Protein AF-F9U8R4-F1 (afdb_monomer_lite)

Foldseek 3Di:
DDDDDAAQCFDADPVRHGPGHGADPVNNVVVVVVVLVVCVVPDVVCVLVDDDDPPDDVQQDPSCLPAADQEDDDDDDPQDFQQVSCVSCVHDPDRPDCLAFDDDPNPRGDGNDDPRRGCRVSVVSSNVSRHDDPDPGHDDDDPVCPQKDKAFALVVQWDFDPDADVPRGTDHDPVSVVVVVCLVVVQDDDLGIDMDGQLQQKWKKWKKFAFFFWPPDDLQDADEPVRVVVRVVPTDGDPPGHGHFNDKDDPPDDADLQAQWDWDAHPNRIITTGTDTDPVPIDIDTGRSPDVVGPVVCCVPPPCVPRVSMYIHPVRIDMDGDDDCCVRNPDPDPDDPPVVVVVVVVVVVVVVVVVVVVVVD

Secondary structure (DSSP, 8-state):
------SSSPEEPTTS-EEE----HHHHHHHHHHHHHHHHHH-TTTGGG---STT--TTTS-S-TT--BS-----PPTT---HHHHHHTT-TTT---TTTEEEETTEEEEE-PPPTT--HHHHHHHHHHTB--SSSSSSSPPGGGTTEEEEE--TT--EEEEEEETTEEEE--HHHHHHHHHHHHH----SSEEEEEGGGGEEEEEEEE-B-BBTT--TTSPPPHHHHHHHHHHSPB-TTSPB-EEEEE-TTPPPBGGGTBEEEEETTEEEEEEEPB-SSS-EEEEEETT-TTHHHHHIIIIITTT-TT-EE-GGG-EEEE---HHHHHPPPPPPPPHHHHHHHHHHHHHHHHHHHHHHH-

Structure (mmCIF, N/CA/C/O backbone):
data_AF-F9U8R4-F1
#
_entry.id   AF-F9U8R4-F1
#
loop_
_atom_site.group_PDB
_atom_site.id
_atom_site.type_symbol
_atom_site.label_atom_id
_atom_site.label_alt_id
_atom_site.label_comp_id
_atom_site.label_asym_id
_atom_site.label_entity_id
_atom_site.label_seq_id
_atom_site.pdbx_PDB_ins_code
_atom_site.Cartn_x
_atom_site.Cartn_y
_atom_site.Cartn_z
_atom_site.occupancy
_atom_site.B_iso_or_equiv
_atom_site.auth_seq_id
_atom_site.auth_comp_id
_atom_site.auth_asym_id
_atom_site.auth_atom_id
_atom_site.pdbx_PDB_model_num
ATOM 1 N N . MET A 1 1 ? 20.996 7.890 -45.157 1.00 30.73 1 MET A N 1
ATOM 2 C CA . MET A 1 1 ? 20.799 7.651 -43.711 1.00 30.73 1 MET A CA 1
ATOM 3 C C . MET A 1 1 ? 22.060 8.101 -42.987 1.00 30.73 1 MET A C 1
ATOM 5 O O . MET A 1 1 ? 23.098 7.480 -43.182 1.00 30.73 1 MET A O 1
ATOM 9 N N . ARG A 1 2 ? 22.023 9.220 -42.254 1.00 33.59 2 ARG A N 1
ATOM 10 C CA . ARG A 1 2 ? 23.134 9.614 -41.372 1.00 33.59 2 ARG A CA 1
ATOM 11 C C . ARG A 1 2 ? 22.944 8.872 -40.047 1.00 33.59 2 ARG A C 1
ATOM 13 O O . ARG A 1 2 ? 21.863 8.936 -39.475 1.00 33.59 2 ARG A O 1
ATOM 20 N N . CYS A 1 3 ? 23.946 8.108 -39.622 1.00 39.28 3 CYS A N 1
ATOM 21 C CA . CYS A 1 3 ? 23.911 7.353 -38.370 1.00 39.28 3 CYS A CA 1
ATOM 22 C C . CYS A 1 3 ? 24.460 8.246 -37.248 1.00 39.28 3 CYS A C 1
ATOM 24 O O . CYS A 1 3 ? 25.520 8.845 -37.430 1.00 39.28 3 CYS A O 1
ATOM 26 N N . ILE A 1 4 ? 23.742 8.364 -36.130 1.00 53.09 4 ILE A N 1
ATOM 27 C CA . ILE A 1 4 ? 24.155 9.177 -34.979 1.00 53.09 4 ILE A CA 1
ATOM 28 C C . ILE A 1 4 ? 24.622 8.245 -33.872 1.00 53.09 4 ILE A C 1
ATOM 30 O O . ILE A 1 4 ? 23.918 7.317 -33.477 1.00 53.09 4 ILE A O 1
ATOM 34 N N . HIS A 1 5 ? 25.828 8.504 -33.381 1.00 56.72 5 HIS A N 1
ATOM 35 C CA . HIS A 1 5 ? 26.452 7.721 -32.332 1.00 56.72 5 HIS A CA 1
ATOM 36 C C . HIS A 1 5 ? 26.148 8.325 -30.958 1.00 56.72 5 HIS A C 1
ATOM 38 O O . HIS A 1 5 ? 26.710 9.352 -30.593 1.00 56.72 5 HIS A O 1
ATOM 44 N N . LEU A 1 6 ? 25.245 7.691 -30.207 1.00 64.56 6 LEU A N 1
ATOM 45 C CA . LEU A 1 6 ? 24.790 8.156 -28.885 1.00 64.56 6 LEU A CA 1
ATOM 46 C C . LEU A 1 6 ? 25.545 7.505 -27.715 1.00 64.56 6 LEU A C 1
ATOM 48 O O . LEU A 1 6 ? 25.134 7.625 -26.564 1.00 64.56 6 LEU A O 1
ATOM 52 N N . SER A 1 7 ? 26.623 6.768 -27.991 1.00 61.75 7 SER A N 1
ATOM 53 C CA . SER A 1 7 ? 27.397 6.100 -26.944 1.00 61.75 7 SER A CA 1
ATOM 54 C C . SER A 1 7 ? 28.513 7.001 -26.404 1.00 61.75 7 SER A C 1
ATOM 56 O O . SER A 1 7 ? 29.095 7.787 -27.156 1.00 61.75 7 SER A O 1
ATOM 58 N N . PRO A 1 8 ? 28.884 6.855 -25.118 1.00 57.16 8 PRO A N 1
ATOM 59 C CA . PRO A 1 8 ? 29.959 7.627 -24.495 1.00 57.16 8 PRO A CA 1
ATOM 60 C C . PRO A 1 8 ? 31.360 7.285 -25.016 1.00 57.16 8 PRO A C 1
ATOM 62 O O . PRO A 1 8 ? 32.335 7.925 -24.628 1.00 57.16 8 PRO A O 1
ATOM 65 N N . LYS A 1 9 ? 31.493 6.281 -25.889 1.00 69.19 9 LYS A N 1
ATOM 66 C CA . LYS A 1 9 ? 32.776 5.833 -26.445 1.00 69.19 9 LYS A CA 1
ATOM 67 C C . LYS A 1 9 ? 32.885 6.213 -27.910 1.00 69.19 9 LYS A C 1
ATOM 69 O O . LYS A 1 9 ? 31.920 5.983 -28.612 1.00 69.19 9 LYS A O 1
ATOM 74 N N . PRO A 1 10 ? 34.018 6.710 -28.413 1.00 79.88 10 PRO A N 1
ATOM 75 C CA . PRO A 1 10 ? 34.140 7.024 -29.830 1.00 79.88 10 PRO A CA 1
ATOM 76 C C . PRO A 1 10 ? 34.012 5.771 -30.710 1.00 79.88 10 PRO A C 1
ATOM 78 O O . PRO A 1 10 ? 34.528 4.707 -30.367 1.00 79.88 10 PRO A O 1
ATOM 81 N N . VAL A 1 11 ? 33.366 5.905 -31.868 1.00 76.62 11 VAL A N 1
ATOM 82 C CA . VAL A 1 11 ? 33.468 4.921 -32.956 1.00 76.62 11 VAL A CA 1
ATOM 83 C C . VAL A 1 11 ? 34.777 5.180 -33.673 1.00 76.62 11 VAL A C 1
ATOM 85 O O . VAL A 1 11 ? 35.048 6.322 -34.039 1.00 76.62 11 VAL A O 1
ATOM 88 N N . LEU A 1 12 ? 35.573 4.140 -33.895 1.00 80.94 12 LEU A N 1
ATOM 89 C CA . LEU A 1 12 ? 36.840 4.238 -34.613 1.00 80.94 12 LEU A CA 1
ATOM 90 C C . LEU A 1 12 ? 36.693 3.695 -36.042 1.00 80.94 12 LEU A C 1
ATOM 92 O O . LEU A 1 12 ? 35.877 2.812 -36.308 1.00 80.94 12 LEU A O 1
ATOM 96 N N . ASN A 1 13 ? 37.476 4.237 -36.967 1.00 77.56 13 ASN A N 1
ATOM 97 C CA . ASN A 1 13 ? 37.709 3.660 -38.284 1.00 77.56 13 ASN A CA 1
ATOM 98 C C . ASN A 1 13 ? 38.647 2.444 -38.167 1.00 77.56 13 ASN A C 1
ATOM 100 O O . ASN A 1 13 ? 39.278 2.222 -37.133 1.00 77.56 13 ASN A O 1
ATOM 104 N N . GLY A 1 14 ? 38.772 1.663 -39.245 1.00 68.50 14 GLY A N 1
ATOM 105 C CA . GLY A 1 14 ? 39.662 0.492 -39.283 1.00 68.50 14 GLY A CA 1
ATOM 106 C C . GLY A 1 14 ? 41.152 0.816 -39.091 1.00 68.50 14 GLY A C 1
ATOM 107 O O . GLY A 1 14 ? 41.922 -0.074 -38.753 1.00 68.50 14 GLY A O 1
ATOM 108 N N . ASP A 1 15 ? 41.548 2.079 -39.261 1.00 81.81 15 ASP A N 1
ATOM 109 C CA . ASP A 1 15 ? 42.903 2.592 -39.021 1.00 81.81 15 ASP A CA 1
ATOM 110 C C . ASP A 1 15 ? 43.108 3.148 -37.595 1.00 81.81 15 ASP A C 1
ATOM 112 O O . ASP A 1 15 ? 44.172 3.677 -37.279 1.00 81.81 15 ASP A O 1
ATOM 116 N N . GLY A 1 16 ? 42.094 3.048 -36.728 1.00 71.38 16 GLY A N 1
ATOM 117 C CA . GLY A 1 16 ? 42.131 3.546 -35.352 1.00 71.38 16 GLY A CA 1
ATOM 118 C C . GLY A 1 16 ? 41.821 5.038 -35.193 1.00 71.38 16 GLY A C 1
ATOM 119 O O . GLY A 1 16 ? 41.753 5.516 -34.059 1.00 71.38 16 GLY A O 1
ATOM 120 N N . SER A 1 17 ? 41.586 5.783 -36.279 1.00 78.31 17 SER A N 1
ATOM 121 C CA . SER A 1 17 ? 41.149 7.182 -36.202 1.00 78.31 17 SER A CA 1
ATOM 122 C C . SER A 1 17 ? 39.695 7.295 -35.728 1.00 78.31 17 SER A C 1
ATOM 124 O O . SER A 1 17 ? 38.873 6.412 -35.969 1.00 78.31 17 SER A O 1
ATOM 126 N N . VAL A 1 18 ? 39.345 8.383 -35.037 1.00 77.25 18 VAL A N 1
ATOM 127 C CA . VAL A 1 18 ? 37.979 8.590 -34.530 1.00 77.25 18 VAL A CA 1
ATOM 128 C C . VAL A 1 18 ? 37.026 8.886 -35.690 1.00 77.25 18 VAL A C 1
ATOM 130 O O . VAL A 1 18 ? 37.126 9.924 -36.338 1.00 77.25 18 VAL A O 1
ATOM 133 N N . LYS A 1 19 ? 36.074 7.981 -35.924 1.00 75.19 19 LYS A N 1
ATOM 134 C CA . LYS A 1 19 ? 34.977 8.125 -36.888 1.00 75.19 19 LYS A CA 1
ATOM 135 C C . LYS A 1 19 ? 33.827 8.957 -36.322 1.00 75.19 19 LYS A C 1
ATOM 137 O O . LYS A 1 19 ? 33.316 9.839 -37.003 1.00 75.19 19 LYS A O 1
ATOM 142 N N . HIS A 1 20 ? 33.436 8.688 -35.076 1.00 74.56 20 HIS A N 1
ATOM 143 C CA . HIS A 1 20 ? 32.462 9.487 -34.331 1.00 74.56 20 HIS A CA 1
ATOM 144 C C . HIS A 1 20 ? 32.960 9.681 -32.898 1.00 74.56 20 HIS A C 1
ATOM 146 O O . HIS A 1 20 ? 33.366 8.693 -32.284 1.00 74.56 20 HIS A O 1
ATOM 152 N N . PRO A 1 21 ? 32.959 10.906 -32.347 1.00 70.81 21 PRO A N 1
ATOM 153 C CA . PRO A 1 21 ? 33.329 11.127 -30.954 1.00 70.81 21 PRO A CA 1
ATOM 154 C C . PRO A 1 21 ? 32.313 10.468 -30.009 1.00 70.81 21 PRO A C 1
ATOM 156 O O . PRO A 1 21 ? 31.154 10.270 -30.367 1.00 70.81 21 PRO A O 1
ATOM 159 N N . GLY A 1 22 ? 32.760 10.109 -28.805 1.00 68.69 22 GLY A N 1
ATOM 160 C CA . GLY A 1 22 ? 31.867 9.638 -27.747 1.00 68.69 22 GLY A CA 1
ATOM 161 C C . GLY A 1 22 ? 31.066 10.793 -27.147 1.00 68.69 22 GLY A C 1
ATOM 162 O O . GLY A 1 22 ? 31.551 11.924 -27.110 1.00 68.69 22 GLY A O 1
ATOM 163 N N . LEU A 1 23 ? 29.858 10.501 -26.673 1.00 73.06 23 LEU A N 1
ATOM 164 C CA . LEU A 1 23 ? 28.933 11.492 -26.136 1.00 73.06 23 LEU A CA 1
ATOM 165 C C . LEU A 1 23 ? 28.789 11.381 -24.612 1.00 73.06 23 LEU A C 1
ATOM 167 O O . LEU A 1 23 ? 28.337 10.362 -24.091 1.00 73.06 23 LEU A O 1
ATOM 171 N N . ASP A 1 24 ? 29.174 12.425 -23.881 1.00 68.00 24 ASP A N 1
ATOM 172 C CA . ASP A 1 24 ? 28.952 12.496 -22.436 1.00 68.00 24 ASP A CA 1
ATOM 173 C C . ASP A 1 24 ? 27.529 12.990 -22.103 1.00 68.00 24 ASP A C 1
ATOM 175 O O . ASP A 1 24 ? 26.736 13.321 -22.980 1.00 68.00 24 ASP A O 1
ATOM 179 N N . ASN A 1 25 ? 27.160 13.015 -20.818 1.00 51.75 25 ASN A N 1
ATOM 180 C CA . ASN A 1 25 ? 25.809 13.416 -20.403 1.00 51.75 25 ASN A CA 1
ATOM 181 C C . ASN A 1 25 ? 25.474 14.878 -20.761 1.00 51.75 25 ASN A C 1
ATOM 183 O O . ASN A 1 25 ? 24.310 15.186 -21.009 1.00 51.75 25 ASN A O 1
ATOM 187 N N . HIS A 1 26 ? 26.468 15.770 -20.770 1.00 56.03 26 HIS A N 1
ATOM 188 C CA . HIS A 1 26 ? 26.273 17.160 -21.180 1.00 56.03 26 HIS A CA 1
ATOM 189 C C . HIS A 1 26 ? 26.108 17.249 -22.704 1.00 56.03 26 HIS A C 1
ATOM 191 O O . HIS A 1 26 ? 25.213 17.934 -23.194 1.00 56.03 26 HIS A O 1
ATOM 197 N N . GLY A 1 27 ? 26.916 16.496 -23.445 1.00 57.16 27 GLY A N 1
ATOM 198 C CA . GLY A 1 27 ? 26.864 16.346 -24.890 1.00 57.16 27 GLY A CA 1
ATOM 199 C C . GLY A 1 27 ? 25.590 15.662 -25.370 1.00 57.16 27 GLY A C 1
ATOM 200 O O . GLY A 1 27 ? 25.093 16.035 -26.418 1.00 57.16 27 GLY A O 1
ATOM 201 N N . MET A 1 28 ? 24.996 14.744 -24.601 1.00 65.31 28 MET A N 1
ATOM 202 C CA . MET A 1 28 ? 23.655 14.200 -24.866 1.00 65.31 28 MET A CA 1
ATOM 203 C C . MET A 1 28 ? 22.589 15.293 -24.809 1.00 65.31 28 MET A C 1
ATOM 205 O O . MET A 1 28 ? 21.724 15.319 -25.674 1.00 65.31 28 MET A O 1
ATOM 209 N N . GLY A 1 29 ? 22.656 16.199 -23.827 1.00 57.81 29 GLY A N 1
ATOM 210 C CA . GLY A 1 29 ? 21.749 17.348 -23.749 1.00 57.81 29 GLY A CA 1
ATOM 211 C C . GLY A 1 29 ? 21.898 18.260 -24.963 1.00 57.81 29 GLY A C 1
ATOM 212 O O . GLY A 1 29 ? 20.918 18.542 -25.641 1.00 57.81 29 GLY A O 1
ATOM 213 N N . THR A 1 30 ? 23.135 18.620 -25.308 1.00 62.66 30 THR A N 1
ATOM 214 C CA . THR A 1 30 ? 23.431 19.480 -26.462 1.00 62.66 30 THR A CA 1
ATOM 215 C C . THR A 1 30 ? 23.117 18.809 -27.800 1.00 62.66 30 THR A C 1
ATOM 217 O O . THR A 1 30 ? 22.616 19.467 -28.695 1.00 62.66 30 THR A O 1
ATOM 220 N N . VAL A 1 31 ? 23.355 17.504 -27.956 1.00 62.50 31 VAL A N 1
ATOM 221 C CA . VAL A 1 31 ? 22.977 16.744 -29.159 1.00 62.50 31 VAL A CA 1
ATOM 222 C C . VAL A 1 31 ? 21.478 16.566 -29.242 1.00 62.50 31 VAL A C 1
ATOM 224 O O . VAL A 1 31 ? 20.965 16.576 -30.346 1.00 62.50 31 VAL A O 1
ATOM 227 N N . PHE A 1 32 ? 20.769 16.424 -28.124 1.00 60.41 32 PHE A N 1
ATOM 228 C CA . PHE A 1 32 ? 19.312 16.407 -28.123 1.00 60.41 32 PHE A CA 1
ATOM 229 C C . PHE A 1 32 ? 18.756 17.781 -28.514 1.00 60.41 32 PHE A C 1
ATOM 231 O O . PHE A 1 32 ? 17.881 17.842 -29.365 1.00 60.41 32 PHE A O 1
ATOM 238 N N . GLU A 1 33 ? 19.308 18.876 -27.986 1.00 60.25 33 GLU A N 1
ATOM 239 C CA . GLU A 1 33 ? 18.948 20.247 -28.378 1.00 60.25 33 GLU A CA 1
ATOM 240 C C . GLU A 1 33 ? 19.296 20.552 -29.842 1.00 60.25 33 GLU A C 1
ATOM 242 O O . GLU A 1 33 ? 18.468 21.101 -30.559 1.00 60.25 33 GLU A O 1
ATOM 247 N N . GLU A 1 34 ? 20.474 20.148 -30.324 1.00 58.81 34 GLU A N 1
ATOM 248 C CA . GLU A 1 34 ? 20.883 20.292 -31.726 1.00 58.81 34 GLU A CA 1
ATOM 249 C C . GLU A 1 34 ? 20.103 19.354 -32.649 1.00 58.81 34 GLU A C 1
ATOM 251 O O . GLU A 1 34 ? 19.773 19.748 -33.757 1.00 58.81 34 GLU A O 1
ATOM 256 N N . LEU A 1 35 ? 19.741 18.144 -32.211 1.00 57.22 35 LEU A N 1
ATOM 257 C CA . LEU A 1 35 ? 18.816 17.267 -32.932 1.00 57.22 35 LEU A CA 1
ATOM 258 C C . LEU A 1 35 ? 17.451 17.924 -33.038 1.00 57.22 35 LEU A C 1
ATOM 260 O O . LEU A 1 35 ? 16.902 17.966 -34.127 1.00 57.22 35 LEU A O 1
ATOM 264 N N . VAL A 1 36 ? 16.925 18.464 -31.941 1.00 55.91 36 VAL A N 1
ATOM 265 C CA . VAL A 1 36 ? 15.668 19.217 -31.925 1.00 55.91 36 VAL A CA 1
ATOM 266 C C . VAL A 1 36 ? 15.765 20.419 -32.870 1.00 55.91 36 VAL A C 1
ATOM 268 O O . VAL A 1 36 ? 14.880 20.605 -33.697 1.00 55.91 36 VAL A O 1
ATOM 271 N N . ARG A 1 37 ? 16.869 21.176 -32.841 1.00 58.97 37 ARG A N 1
ATOM 272 C CA . ARG A 1 37 ? 17.120 22.320 -33.732 1.00 58.97 37 ARG A CA 1
ATOM 273 C C . ARG A 1 37 ? 17.232 21.908 -35.204 1.00 58.97 37 ARG A C 1
ATOM 275 O O . ARG A 1 37 ? 16.621 22.541 -36.055 1.00 58.97 37 ARG A O 1
ATOM 282 N N . HIS A 1 38 ? 17.956 20.836 -35.515 1.00 52.59 38 HIS A N 1
ATOM 283 C CA . HIS A 1 38 ? 18.168 20.361 -36.884 1.00 52.59 38 HIS A CA 1
ATOM 284 C C . HIS A 1 38 ? 16.922 19.666 -37.452 1.00 52.59 38 HIS A C 1
ATOM 286 O O . HIS A 1 38 ? 16.609 19.837 -38.624 1.00 52.59 38 HIS A O 1
ATOM 292 N N . PHE A 1 39 ? 16.151 18.952 -36.623 1.00 50.41 39 PHE A N 1
ATOM 293 C CA . PHE A 1 39 ? 14.828 18.445 -37.001 1.00 50.41 39 PHE A CA 1
ATOM 294 C C . PHE A 1 39 ? 13.824 19.584 -37.230 1.00 50.41 39 PHE A C 1
ATOM 296 O O . PHE A 1 39 ? 13.023 19.476 -38.158 1.00 50.41 39 PHE A O 1
ATOM 303 N N . ASN A 1 40 ? 13.902 20.674 -36.454 1.00 52.22 40 ASN A N 1
ATOM 304 C CA . ASN A 1 40 ? 13.116 21.892 -36.682 1.00 52.22 40 ASN A CA 1
ATOM 305 C C . ASN A 1 40 ? 13.497 22.601 -37.997 1.00 52.22 40 ASN A C 1
ATOM 307 O O . ASN A 1 40 ? 12.628 23.176 -38.644 1.00 52.22 40 ASN A O 1
ATOM 311 N N . GLU A 1 41 ? 14.773 22.566 -38.397 1.00 56.69 41 GLU A N 1
ATOM 312 C CA . GLU A 1 41 ? 15.273 23.212 -39.623 1.00 56.69 41 GLU A CA 1
ATOM 313 C C . GLU A 1 41 ? 15.070 22.358 -40.893 1.00 56.69 41 GLU A C 1
ATOM 315 O O . GLU A 1 41 ? 14.795 22.912 -41.957 1.00 56.69 41 GLU A O 1
ATOM 320 N N . GLU A 1 42 ? 15.182 21.024 -40.813 1.00 48.66 42 GLU A N 1
ATOM 321 C CA . GLU A 1 42 ? 15.131 20.132 -41.987 1.00 48.66 42 GLU A CA 1
ATOM 322 C C . GLU A 1 42 ? 13.732 19.552 -42.290 1.00 48.66 42 GLU A C 1
ATOM 324 O O . GLU A 1 42 ? 13.515 19.091 -43.410 1.00 48.66 42 GLU A O 1
ATOM 329 N N . ASN A 1 43 ? 12.764 19.572 -41.358 1.00 47.31 43 ASN A N 1
ATOM 330 C CA . ASN A 1 43 ? 11.424 19.005 -41.585 1.00 47.31 43 ASN A CA 1
ATOM 331 C C . ASN A 1 43 ? 10.303 19.847 -40.946 1.00 47.31 43 ASN A C 1
ATOM 333 O O . ASN A 1 43 ? 9.960 19.664 -39.778 1.00 47.31 43 ASN A O 1
ATOM 337 N N . ASN A 1 44 ? 9.641 20.684 -41.751 1.00 51.84 44 ASN A N 1
ATOM 338 C CA . ASN A 1 44 ? 8.476 21.490 -41.342 1.00 51.84 44 ASN A CA 1
ATOM 339 C C . ASN A 1 44 ? 7.277 20.670 -40.799 1.00 51.84 44 ASN A C 1
ATOM 341 O O . ASN A 1 44 ? 6.353 21.255 -40.251 1.00 51.84 44 ASN A O 1
ATOM 345 N N . GLU A 1 45 ? 7.267 19.337 -40.935 1.00 51.34 45 GLU A N 1
ATOM 346 C CA . GLU A 1 45 ? 6.208 18.449 -40.414 1.00 51.34 45 GLU A CA 1
ATOM 347 C C . GLU A 1 45 ? 6.537 17.819 -39.038 1.00 51.34 45 GLU A C 1
ATOM 349 O O . GLU A 1 45 ? 5.667 17.211 -38.413 1.00 51.34 45 GLU A O 1
ATOM 354 N N . ALA A 1 46 ? 7.781 17.935 -38.545 1.00 52.91 46 ALA A N 1
ATOM 355 C CA . ALA A 1 46 ? 8.231 17.268 -37.314 1.00 52.91 46 ALA A CA 1
ATOM 356 C C . ALA A 1 46 ? 8.372 18.196 -36.094 1.00 52.91 46 ALA A C 1
ATOM 358 O O . ALA A 1 46 ? 8.339 17.699 -34.966 1.00 52.91 46 ALA A O 1
ATOM 359 N N . ALA A 1 47 ? 8.492 19.512 -36.299 1.00 54.41 47 ALA A N 1
ATOM 360 C CA . ALA A 1 47 ? 8.628 20.498 -35.221 1.00 54.41 47 ALA A CA 1
ATOM 361 C C . ALA A 1 47 ? 7.430 20.477 -34.251 1.00 54.41 47 ALA A C 1
ATOM 363 O O . ALA A 1 47 ? 7.611 20.503 -33.036 1.00 54.41 47 ALA A O 1
ATOM 364 N N . ASP A 1 48 ? 6.215 20.282 -34.774 1.00 61.84 48 ASP A N 1
ATOM 365 C CA . ASP A 1 48 ? 4.979 20.170 -33.983 1.00 61.84 48 ASP A CA 1
ATOM 366 C C . ASP A 1 48 ? 4.970 18.969 -33.019 1.00 61.84 48 ASP A C 1
ATOM 368 O O . ASP A 1 48 ? 4.103 18.866 -32.153 1.00 61.84 48 ASP A O 1
ATOM 372 N N . ASN A 1 49 ? 5.907 18.026 -33.166 1.00 67.06 49 ASN A N 1
ATOM 373 C CA . ASN A 1 49 ? 6.012 16.820 -32.342 1.00 67.06 49 ASN A CA 1
ATOM 374 C C . ASN A 1 49 ? 7.015 16.974 -31.187 1.00 67.06 49 ASN A C 1
ATOM 376 O O . ASN A 1 49 ? 7.181 16.039 -30.401 1.00 67.06 49 ASN A O 1
ATOM 380 N N . LEU A 1 50 ? 7.672 18.131 -31.072 1.00 65.62 50 LEU A N 1
ATOM 381 C CA . LEU A 1 50 ? 8.693 18.423 -30.073 1.00 65.62 50 LEU A CA 1
ATOM 382 C C . LEU A 1 50 ? 8.258 19.631 -29.242 1.00 65.62 50 LEU A C 1
ATOM 384 O O . LEU A 1 50 ? 8.307 20.769 -29.693 1.00 65.62 50 LEU A O 1
ATOM 388 N N . VAL A 1 51 ? 7.843 19.375 -28.001 1.00 76.00 51 VAL A N 1
ATOM 389 C CA . VAL A 1 51 ? 7.441 20.421 -27.053 1.00 76.00 51 VAL A CA 1
ATOM 390 C C . VAL A 1 51 ? 8.272 20.285 -25.784 1.00 76.00 51 VAL A C 1
ATOM 392 O O . VAL A 1 51 ? 8.264 19.242 -25.129 1.00 76.00 51 VAL A O 1
ATOM 395 N N . GLY A 1 52 ? 9.008 21.340 -25.448 1.00 71.50 52 GLY A N 1
ATOM 396 C CA . GLY A 1 52 ? 9.917 21.394 -24.309 1.00 71.50 52 GLY A CA 1
ATOM 397 C C . GLY A 1 52 ? 10.407 22.819 -24.074 1.00 71.50 52 GLY A C 1
ATOM 398 O O . GLY A 1 52 ? 10.218 23.681 -24.920 1.00 71.50 52 GLY A O 1
ATOM 399 N N . GLY A 1 53 ? 11.005 23.066 -22.912 1.00 67.31 53 GLY A N 1
ATOM 400 C CA . GLY A 1 53 ? 11.397 24.407 -22.473 1.00 67.31 53 GLY A CA 1
ATOM 401 C C . GLY A 1 53 ? 11.022 24.644 -21.006 1.00 67.31 53 GLY A C 1
ATOM 402 O O . GLY A 1 53 ? 10.227 23.881 -20.451 1.00 67.31 53 GLY A O 1
ATOM 403 N N . PRO A 1 54 ? 11.603 25.657 -20.343 1.00 64.44 54 PRO A N 1
ATOM 404 C CA . PRO A 1 54 ? 11.340 25.962 -18.931 1.00 64.44 54 PRO A CA 1
ATOM 405 C C . PRO A 1 54 ? 9.876 26.341 -18.634 1.00 64.44 54 PRO A C 1
ATOM 407 O O . PRO A 1 54 ? 9.423 26.209 -17.496 1.00 64.44 54 PRO A O 1
ATOM 410 N N . GLU A 1 55 ? 9.133 26.789 -19.643 1.00 68.56 55 GLU A N 1
ATOM 411 C CA . GLU A 1 55 ? 7.708 27.121 -19.600 1.00 68.56 55 GLU A CA 1
ATOM 412 C C . GLU A 1 55 ? 6.778 25.913 -19.809 1.00 68.56 55 GLU A C 1
ATOM 414 O O . GLU A 1 55 ? 5.582 25.997 -19.522 1.00 68.56 55 GLU A O 1
ATOM 419 N N . HIS A 1 56 ? 7.314 24.778 -20.267 1.00 78.94 56 HIS A N 1
ATOM 420 C CA . HIS A 1 56 ? 6.546 23.573 -20.560 1.00 78.94 56 HIS A CA 1
ATOM 421 C C . HIS A 1 56 ? 6.664 22.534 -19.439 1.00 78.94 56 HIS A C 1
ATOM 423 O O . HIS A 1 56 ? 7.723 22.314 -18.855 1.00 78.94 56 HIS A O 1
ATOM 429 N N . SER A 1 57 ? 5.556 21.851 -19.145 1.00 87.50 57 SER A N 1
ATOM 430 C CA . SER A 1 57 ? 5.508 20.778 -18.149 1.00 87.50 57 SER A CA 1
ATOM 431 C C . SER A 1 57 ? 4.640 19.638 -18.648 1.00 87.50 57 SER A C 1
ATOM 433 O O . SER A 1 57 ? 3.452 19.833 -18.864 1.00 87.50 57 SER A O 1
ATOM 435 N N . THR A 1 58 ? 5.200 18.431 -18.752 1.00 89.31 58 THR A N 1
ATOM 436 C CA . THR A 1 58 ? 4.448 17.221 -19.131 1.00 89.31 58 THR A CA 1
ATOM 437 C C . THR A 1 58 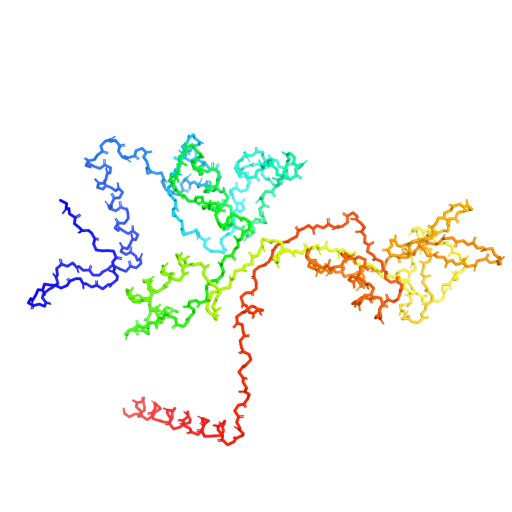? 3.261 16.954 -18.202 1.00 89.31 58 THR A C 1
ATOM 439 O O . THR A 1 58 ? 2.238 16.423 -18.634 1.00 89.31 58 THR A O 1
ATOM 442 N N . LEU A 1 59 ? 3.389 17.308 -16.920 1.00 90.69 59 LEU A N 1
ATOM 443 C CA . LEU A 1 59 ? 2.348 17.058 -15.929 1.00 90.69 59 LEU A CA 1
ATOM 444 C C . LEU A 1 59 ? 1.276 18.148 -15.969 1.00 90.69 59 LEU A C 1
ATOM 446 O O . LEU A 1 59 ? 0.102 17.825 -16.115 1.00 90.69 59 LEU A O 1
ATOM 450 N N . ALA A 1 60 ? 1.665 19.422 -15.888 1.00 90.19 60 ALA A N 1
ATOM 451 C CA . ALA A 1 60 ? 0.708 20.526 -15.794 1.00 90.19 60 ALA A CA 1
ATOM 452 C C . ALA A 1 60 ? 0.147 20.996 -17.145 1.00 90.19 60 ALA A C 1
ATOM 454 O O . ALA A 1 60 ? -0.934 21.573 -17.181 1.00 90.19 60 ALA A O 1
ATOM 455 N N . ASN A 1 61 ? 0.873 20.775 -18.241 1.00 88.19 61 ASN A N 1
ATOM 456 C CA . ASN A 1 61 ? 0.507 21.233 -19.575 1.00 88.19 61 ASN A CA 1
ATOM 457 C C . ASN A 1 61 ? 0.736 20.109 -20.595 1.00 88.19 61 ASN A C 1
ATOM 459 O O . ASN A 1 61 ? 1.812 19.988 -21.185 1.00 88.19 61 ASN A O 1
ATOM 463 N N . ASP A 1 62 ? -0.274 19.256 -20.770 1.00 89.69 62 ASP A N 1
ATOM 464 C CA . ASP A 1 62 ? -0.226 18.183 -21.761 1.00 89.69 62 ASP A CA 1
ATOM 465 C C . ASP A 1 62 ? -0.106 18.766 -23.173 1.00 89.69 62 ASP A C 1
ATOM 467 O O . ASP A 1 62 ? -1.067 19.291 -23.730 1.00 89.69 62 ASP A O 1
ATOM 471 N N . ALA A 1 63 ? 1.084 18.653 -23.757 1.00 88.06 63 ALA A N 1
ATOM 472 C CA . ALA A 1 63 ? 1.364 19.137 -25.101 1.00 88.06 63 ALA A CA 1
ATOM 473 C C . ALA A 1 63 ? 0.636 18.333 -26.192 1.00 88.06 63 ALA A C 1
ATOM 475 O O . ALA A 1 63 ? 0.485 18.808 -27.316 1.00 88.06 63 ALA A O 1
ATOM 476 N N . PHE A 1 64 ? 0.184 17.114 -25.880 1.00 89.06 64 PHE A N 1
ATOM 477 C CA . PHE A 1 64 ? -0.365 16.184 -26.862 1.00 89.06 64 PHE A CA 1
ATOM 478 C C . PHE A 1 64 ? -1.665 15.524 -26.374 1.00 89.06 64 PHE A C 1
ATOM 480 O O . PHE A 1 64 ? -1.755 14.293 -26.366 1.00 89.06 64 PHE A O 1
ATOM 487 N N . PRO A 1 65 ? -2.709 16.292 -26.003 1.00 88.19 65 PRO A N 1
ATOM 488 C CA . PRO A 1 65 ? -3.901 15.785 -25.315 1.00 88.19 65 PRO A CA 1
ATOM 489 C C . PRO A 1 65 ? -4.645 14.697 -26.100 1.00 88.19 65 PRO A C 1
ATOM 491 O O . PRO A 1 65 ? -5.069 13.704 -25.516 1.00 88.19 65 PRO A O 1
ATOM 494 N N . SER A 1 66 ? -4.731 14.836 -27.424 1.00 88.56 66 SER A N 1
ATOM 495 C CA . SER A 1 66 ? -5.459 13.926 -28.318 1.00 88.56 66 SER A CA 1
ATOM 496 C C . SER A 1 66 ? -4.600 12.839 -28.968 1.00 88.56 66 SER A C 1
ATOM 498 O O . SER A 1 66 ? -5.123 12.038 -29.743 1.00 88.56 66 SER A O 1
ATOM 500 N N . ARG A 1 67 ? -3.286 12.816 -28.714 1.00 89.69 67 ARG A N 1
ATOM 501 C CA . ARG A 1 67 ? -2.392 11.846 -29.352 1.00 89.69 67 ARG A CA 1
ATOM 502 C C . ARG A 1 67 ? -2.245 10.591 -28.515 1.00 89.69 67 ARG A C 1
ATOM 504 O O . ARG A 1 67 ? -2.139 10.643 -27.294 1.00 89.69 67 ARG A O 1
ATOM 511 N N . GLU A 1 68 ? -2.152 9.474 -29.215 1.00 90.31 68 GLU A N 1
ATOM 512 C CA . GLU A 1 68 ? -1.812 8.177 -28.654 1.00 90.31 68 GLU A CA 1
ATOM 513 C C . GLU A 1 68 ? -0.611 7.599 -29.401 1.00 90.31 68 GLU A C 1
ATOM 515 O O . GLU A 1 68 ? -0.407 7.873 -30.587 1.00 90.31 68 GLU A O 1
ATOM 520 N N . PHE A 1 69 ? 0.163 6.761 -28.720 1.00 87.69 69 PHE A N 1
ATOM 521 C CA . PHE A 1 69 ? 1.400 6.197 -29.241 1.00 87.69 69 PHE A CA 1
ATOM 522 C C . PHE A 1 69 ? 1.398 4.675 -29.114 1.00 87.69 69 PHE A C 1
ATOM 524 O O . PHE A 1 69 ? 0.924 4.110 -28.125 1.00 87.69 69 PHE A O 1
ATOM 531 N N . ASP A 1 70 ? 1.953 4.010 -30.128 1.00 82.50 70 ASP A N 1
ATOM 532 C CA . ASP A 1 70 ? 2.205 2.572 -30.101 1.00 82.50 70 ASP A CA 1
ATOM 533 C C . ASP A 1 70 ? 3.319 2.251 -29.085 1.00 82.50 70 ASP A C 1
ATOM 535 O O . ASP A 1 70 ? 3.131 1.414 -28.205 1.00 82.50 70 ASP A O 1
ATOM 539 N N . PHE A 1 71 ? 4.445 2.971 -29.140 1.00 82.75 71 PHE A N 1
ATOM 540 C CA . PHE A 1 71 ? 5.585 2.799 -28.234 1.00 82.75 71 PHE A CA 1
ATOM 541 C C . PHE A 1 71 ? 5.942 4.112 -27.548 1.00 82.75 71 PHE A C 1
ATOM 543 O O . PHE A 1 71 ? 5.894 5.178 -28.158 1.00 82.75 71 PHE A O 1
ATOM 550 N N . MET A 1 72 ? 6.324 4.026 -26.277 1.00 87.19 72 MET A N 1
ATOM 551 C CA . MET A 1 72 ? 6.702 5.174 -25.458 1.00 87.19 72 MET A CA 1
ATOM 552 C C . MET A 1 72 ? 7.893 4.813 -24.583 1.00 87.19 72 MET A C 1
ATOM 554 O O . MET A 1 72 ? 7.938 3.728 -24.005 1.00 87.19 72 MET A O 1
ATOM 558 N N . LEU A 1 73 ? 8.835 5.744 -24.474 1.00 83.94 73 LEU A N 1
ATOM 559 C CA . LEU A 1 73 ? 10.028 5.641 -23.643 1.00 83.94 73 LEU A CA 1
ATOM 560 C C . LEU A 1 73 ? 10.115 6.907 -22.792 1.00 83.94 73 LEU A C 1
ATOM 562 O O . LEU A 1 73 ? 9.827 8.002 -23.271 1.00 83.94 73 LEU A O 1
ATOM 566 N N . SER A 1 74 ? 10.501 6.767 -21.529 1.00 83.56 74 SER A N 1
ATOM 567 C CA . SER A 1 74 ? 10.705 7.904 -20.635 1.00 83.56 74 SER A CA 1
ATOM 568 C C . SER A 1 74 ? 11.803 7.594 -19.631 1.00 83.56 74 SER A C 1
ATOM 570 O O . SER A 1 74 ? 11.960 6.455 -19.197 1.00 83.56 74 SER A O 1
ATOM 572 N N . ASN A 1 75 ? 12.546 8.630 -19.259 1.00 83.88 75 ASN A N 1
ATOM 573 C CA . ASN A 1 75 ? 13.467 8.623 -18.134 1.00 83.88 75 ASN A CA 1
ATOM 574 C C . ASN A 1 75 ? 13.113 9.829 -17.249 1.00 83.88 75 ASN A C 1
ATOM 576 O O . ASN A 1 75 ? 13.711 10.898 -17.406 1.00 83.88 75 ASN A O 1
ATOM 580 N N . PRO A 1 76 ? 12.059 9.717 -16.420 1.00 84.44 76 PRO A N 1
ATOM 581 C CA . PRO A 1 76 ? 11.522 10.854 -15.687 1.00 84.44 76 PRO A CA 1
ATOM 582 C C . PRO A 1 76 ? 12.528 11.384 -14.651 1.00 84.44 76 PRO A C 1
ATOM 584 O O . PRO A 1 76 ? 13.387 10.640 -14.171 1.00 84.44 76 PRO A O 1
ATOM 587 N N . PRO A 1 77 ? 12.434 12.668 -14.265 1.00 80.56 77 PRO A N 1
ATOM 588 C CA . PRO A 1 77 ? 13.321 13.242 -13.262 1.00 80.56 77 PRO A CA 1
ATOM 589 C C . PRO A 1 77 ? 13.133 12.557 -11.901 1.00 80.56 77 PRO A C 1
ATOM 591 O O . PRO A 1 77 ? 12.053 12.595 -11.313 1.00 80.56 77 PRO A O 1
ATOM 594 N N . TYR A 1 78 ? 14.206 11.967 -11.375 1.00 79.38 78 TYR A N 1
ATOM 595 C CA . TYR A 1 78 ? 14.172 11.242 -10.106 1.00 79.38 78 TYR A CA 1
ATOM 596 C C . TYR A 1 78 ? 14.156 12.183 -8.893 1.00 79.38 78 TYR A C 1
ATOM 598 O O . TYR A 1 78 ? 14.911 13.157 -8.844 1.00 79.38 78 TYR A O 1
ATOM 606 N N . GLY A 1 79 ? 13.315 11.878 -7.899 1.00 79.44 79 GLY A N 1
ATOM 607 C CA . GLY A 1 79 ? 13.293 12.563 -6.598 1.00 79.44 79 GLY A CA 1
ATOM 608 C C . GLY A 1 79 ? 12.882 14.040 -6.629 1.00 79.44 79 GLY A C 1
ATOM 609 O O . GLY A 1 79 ? 13.082 14.748 -5.642 1.00 79.44 79 GLY A O 1
ATOM 610 N N . LYS A 1 80 ? 12.331 14.533 -7.746 1.00 84.06 80 LYS A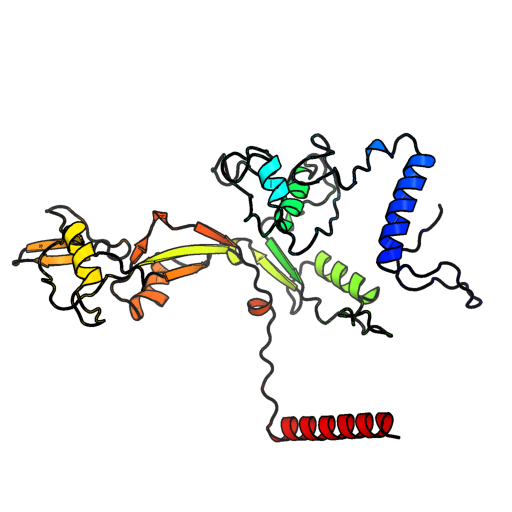 N 1
ATOM 611 C CA . LYS A 1 80 ? 11.842 15.910 -7.836 1.00 84.06 80 LYS A CA 1
ATOM 612 C C . LYS A 1 80 ? 10.409 16.012 -7.322 1.00 84.06 80 LYS A C 1
ATOM 614 O O . LYS A 1 80 ? 9.531 15.235 -7.698 1.00 84.06 80 LYS A O 1
ATOM 619 N N . SER A 1 81 ? 10.183 17.027 -6.494 1.00 88.94 81 SER A N 1
ATOM 620 C CA . SER A 1 81 ? 8.841 17.489 -6.152 1.00 88.94 81 SER A CA 1
ATOM 621 C C . SER A 1 81 ? 8.129 17.984 -7.410 1.00 88.94 81 SER A C 1
ATOM 623 O O . SER A 1 81 ? 8.733 18.679 -8.225 1.00 88.94 81 SER A O 1
ATOM 625 N N . TRP A 1 82 ? 6.841 17.672 -7.530 1.00 91.69 82 TRP A N 1
ATOM 626 C CA . TRP A 1 82 ? 5.953 18.187 -8.577 1.00 91.69 82 TRP A CA 1
ATOM 627 C C . TRP A 1 82 ? 4.948 19.203 -8.014 1.00 91.69 82 TRP A C 1
ATOM 629 O O . TRP A 1 82 ? 3.927 19.492 -8.629 1.00 91.69 82 TRP A O 1
ATOM 639 N N . LYS A 1 83 ? 5.218 19.767 -6.824 1.00 92.31 83 LYS A N 1
ATOM 640 C CA . LYS A 1 83 ? 4.316 20.705 -6.129 1.00 92.31 83 LYS A CA 1
ATOM 641 C C . LYS A 1 83 ? 3.848 21.872 -7.012 1.00 92.31 83 LYS A C 1
ATOM 643 O O . LYS A 1 83 ? 2.676 22.219 -6.961 1.00 92.31 83 LYS A O 1
ATOM 648 N N . SER A 1 84 ? 4.730 22.449 -7.828 1.00 90.94 84 SER A N 1
ATOM 649 C CA . SER A 1 84 ? 4.360 23.528 -8.755 1.00 90.94 84 SER A CA 1
ATOM 650 C C . SER A 1 84 ? 3.372 23.070 -9.827 1.00 90.94 84 SER A C 1
ATOM 652 O O . SER A 1 84 ? 2.490 23.826 -10.216 1.00 90.94 84 SER A O 1
ATOM 654 N N . ASP A 1 85 ? 3.509 21.835 -10.313 1.00 91.38 85 ASP A N 1
ATOM 655 C CA . ASP A 1 85 ? 2.584 21.266 -11.292 1.00 91.38 85 ASP A CA 1
ATOM 656 C C . ASP A 1 85 ? 1.243 20.934 -10.642 1.00 91.38 85 ASP A C 1
ATOM 658 O O . ASP A 1 85 ? 0.200 21.242 -11.206 1.00 91.38 85 ASP A O 1
ATOM 662 N N . LEU A 1 86 ? 1.270 20.403 -9.416 1.00 91.81 86 LEU A N 1
ATOM 663 C CA . LEU A 1 86 ? 0.081 20.189 -8.595 1.00 91.81 86 LEU A CA 1
ATOM 664 C C . LEU A 1 86 ? -0.713 21.489 -8.403 1.00 91.81 86 LEU A C 1
ATOM 666 O O . LEU A 1 86 ? -1.924 21.487 -8.585 1.00 91.81 86 LEU A O 1
ATOM 670 N N . GLU A 1 87 ? -0.051 22.597 -8.061 1.00 91.56 87 GLU A N 1
ATOM 671 C CA . GLU A 1 87 ? -0.702 23.907 -7.901 1.00 91.56 87 GLU A CA 1
ATOM 672 C C . GLU A 1 87 ? -1.321 24.407 -9.214 1.00 91.56 87 GLU A C 1
ATOM 674 O O . GLU A 1 87 ? -2.467 24.854 -9.216 1.00 91.56 87 GLU A O 1
ATOM 679 N N . ARG A 1 88 ? -0.614 24.265 -10.344 1.00 90.50 88 ARG A N 1
ATOM 680 C CA . ARG A 1 88 ? -1.140 24.622 -11.676 1.00 90.50 88 ARG A CA 1
ATOM 681 C C . ARG A 1 88 ? -2.343 23.776 -12.094 1.00 90.50 88 ARG A C 1
ATOM 683 O O . ARG A 1 88 ? -3.189 24.265 -12.832 1.00 90.50 88 ARG A O 1
ATOM 690 N N . LEU A 1 89 ? -2.425 22.535 -11.618 1.00 88.88 89 LEU A N 1
ATOM 691 C CA . LEU A 1 89 ? -3.526 21.608 -11.890 1.00 88.88 89 LEU A CA 1
ATOM 692 C C . LEU A 1 89 ? -4.720 21.762 -10.924 1.00 88.88 89 LEU A C 1
ATOM 694 O O . LEU A 1 89 ? -5.646 20.959 -10.980 1.00 88.88 89 LEU A O 1
ATOM 698 N N . GLY A 1 90 ? -4.721 22.776 -10.050 1.00 85.50 90 GLY A N 1
ATOM 699 C CA . GLY A 1 90 ? -5.826 23.049 -9.118 1.00 85.50 90 GLY A CA 1
ATOM 700 C C . GLY A 1 90 ? -5.592 22.561 -7.686 1.00 85.50 90 GLY A C 1
ATOM 701 O O . GLY A 1 90 ? -6.441 22.736 -6.820 1.00 85.50 90 GLY A O 1
ATOM 702 N N . GLY A 1 91 ? -4.424 21.996 -7.382 1.00 84.19 91 GLY A N 1
ATOM 703 C CA . GLY A 1 91 ? -4.071 21.552 -6.036 1.00 84.19 91 GLY A CA 1
ATOM 704 C C . GLY A 1 91 ? -4.642 20.180 -5.662 1.00 84.19 91 GLY A C 1
ATOM 705 O O . GLY A 1 91 ? -5.234 19.466 -6.462 1.00 84.19 91 GLY A O 1
ATOM 706 N N . LYS A 1 92 ? -4.417 19.758 -4.412 1.00 71.19 92 LYS A N 1
ATOM 707 C CA . LYS A 1 92 ? -4.626 18.362 -3.975 1.00 71.19 92 LYS A CA 1
ATOM 708 C C . LYS A 1 92 ? -6.094 17.898 -3.973 1.00 71.19 92 LYS A C 1
ATOM 710 O O . LYS A 1 92 ? -6.322 16.695 -3.980 1.00 71.19 92 LYS A O 1
ATOM 715 N N . GLY A 1 93 ? -7.055 18.820 -3.913 1.00 69.69 93 GLY A N 1
ATOM 716 C CA . GLY A 1 93 ? -8.487 18.503 -3.822 1.00 69.69 93 GLY A CA 1
ATOM 717 C C . GLY A 1 93 ? -9.238 18.524 -5.153 1.00 69.69 93 GLY A C 1
ATOM 718 O O . GLY A 1 93 ? -10.269 17.868 -5.259 1.00 69.69 93 GLY A O 1
ATOM 719 N N . ASP A 1 94 ? -8.708 19.222 -6.163 1.00 77.88 94 ASP A N 1
ATOM 720 C CA . ASP A 1 94 ? -9.510 19.659 -7.314 1.00 77.88 94 ASP A CA 1
ATOM 721 C C . ASP A 1 94 ? -8.995 19.144 -8.668 1.00 77.88 94 ASP A C 1
ATOM 723 O O . ASP A 1 94 ? -9.543 19.495 -9.714 1.00 77.88 94 ASP A O 1
ATOM 727 N N . ILE A 1 95 ? -7.974 18.276 -8.689 1.00 87.50 95 ILE A N 1
ATOM 728 C CA . ILE A 1 95 ? -7.531 17.653 -9.944 1.00 87.50 95 ILE A CA 1
ATOM 729 C C . ILE A 1 95 ? -8.623 16.706 -10.450 1.00 87.50 95 ILE A C 1
ATOM 731 O O . ILE A 1 95 ? -8.919 15.687 -9.827 1.00 87.50 95 ILE A O 1
ATOM 735 N N . LYS A 1 96 ? -9.169 17.025 -11.626 1.00 86.94 96 LYS A N 1
ATOM 736 C CA . LYS A 1 96 ? -10.108 16.188 -12.396 1.00 86.94 96 LYS A CA 1
ATOM 737 C C . LYS A 1 96 ? -9.556 15.790 -13.767 1.00 86.94 96 LYS A C 1
ATOM 739 O O . LYS A 1 96 ? -10.305 15.371 -14.643 1.00 86.94 96 LYS A O 1
ATOM 744 N N . ASP A 1 97 ? -8.248 15.950 -13.967 1.00 90.75 97 ASP A N 1
ATOM 745 C CA . ASP A 1 97 ? -7.586 15.564 -15.212 1.00 90.75 97 ASP A CA 1
ATOM 746 C C . ASP A 1 97 ? -7.742 14.042 -15.429 1.00 90.75 97 ASP A C 1
ATOM 748 O O . ASP A 1 97 ? -7.298 13.263 -14.574 1.00 90.75 97 ASP A O 1
ATOM 752 N N . PRO A 1 98 ? -8.342 13.599 -16.552 1.00 91.06 98 PRO A N 1
ATOM 753 C CA . PRO A 1 98 ? -8.624 12.188 -16.817 1.00 91.06 98 PRO A CA 1
ATOM 754 C C . PRO A 1 98 ? -7.360 11.334 -16.984 1.00 91.06 98 PRO A C 1
ATOM 756 O O . PRO A 1 98 ? -7.443 10.108 -17.016 1.00 91.06 98 PRO A O 1
ATOM 759 N N . ARG A 1 99 ? -6.174 11.950 -17.085 1.00 92.81 99 ARG A N 1
ATOM 760 C CA . ARG A 1 99 ? -4.899 11.227 -17.021 1.00 92.81 99 ARG A CA 1
ATOM 761 C C . ARG A 1 99 ? -4.632 10.690 -15.618 1.00 92.81 99 ARG A C 1
ATOM 763 O O . ARG A 1 99 ? -4.038 9.626 -15.496 1.00 92.81 99 ARG A O 1
ATOM 770 N N . PHE A 1 100 ? -5.051 11.406 -14.572 1.00 92.81 100 PHE A N 1
ATOM 771 C CA . PHE A 1 100 ? -4.701 11.109 -13.177 1.00 92.81 100 PHE A CA 1
ATOM 772 C C . PHE A 1 100 ? -5.888 10.666 -12.314 1.00 92.81 100 PHE A C 1
ATOM 774 O O . PHE A 1 100 ? -5.668 10.063 -11.264 1.00 92.81 100 PHE A O 1
ATOM 781 N N . VAL A 1 101 ? -7.121 10.941 -12.737 1.00 92.75 101 VAL A N 1
ATOM 782 C CA . VAL A 1 101 ? -8.350 10.441 -12.107 1.00 92.75 101 VAL A CA 1
ATOM 783 C C . VAL A 1 101 ? -9.094 9.601 -13.134 1.00 92.75 101 VAL A C 1
ATOM 785 O O . VAL A 1 101 ? -9.507 10.114 -14.171 1.00 92.75 101 VAL A O 1
ATOM 788 N N . ILE A 1 102 ? -9.209 8.302 -12.869 1.00 92.31 102 ILE A N 1
ATOM 789 C CA . ILE A 1 102 ? -9.710 7.315 -13.829 1.00 92.31 102 ILE A CA 1
ATOM 790 C C . ILE A 1 102 ? -10.850 6.495 -13.233 1.00 92.31 102 ILE A C 1
ATOM 792 O O . ILE A 1 102 ? -10.982 6.382 -12.020 1.00 92.31 102 ILE A O 1
ATOM 796 N N . GLU A 1 103 ? -11.616 5.834 -14.093 1.00 92.19 103 GLU A N 1
ATOM 797 C CA . GLU A 1 103 ? -12.485 4.746 -13.659 1.00 92.19 103 GLU A CA 1
ATOM 798 C C . GLU A 1 103 ? -11.657 3.462 -13.487 1.00 92.19 103 GLU A C 1
ATOM 800 O O . GLU A 1 103 ? -10.993 2.995 -14.422 1.00 92.19 103 GLU A O 1
ATOM 805 N N . HIS A 1 104 ? -11.681 2.877 -12.289 1.00 88.69 104 HIS A N 1
ATOM 806 C CA . HIS A 1 104 ? -10.976 1.635 -11.995 1.00 88.69 104 HIS A CA 1
ATOM 807 C C . HIS A 1 104 ? -11.686 0.818 -10.912 1.00 88.69 104 HIS A C 1
ATOM 809 O O . HIS A 1 104 ? -12.013 1.333 -9.855 1.00 88.69 104 HIS A O 1
ATOM 815 N N . ALA A 1 105 ? -11.879 -0.485 -11.146 1.00 82.81 105 ALA A N 1
ATOM 816 C CA . ALA A 1 105 ? -12.399 -1.428 -10.145 1.00 82.81 105 ALA A CA 1
ATOM 817 C C . ALA A 1 105 ? -13.706 -0.975 -9.447 1.00 82.81 105 ALA A C 1
ATOM 819 O O . ALA A 1 105 ? -13.838 -1.102 -8.233 1.00 82.81 105 ALA A O 1
ATOM 820 N N . ALA A 1 106 ? -14.673 -0.476 -10.231 1.00 85.69 106 ALA A N 1
ATOM 821 C CA . ALA A 1 106 ? -15.952 0.091 -9.774 1.00 85.69 106 ALA A CA 1
ATOM 822 C C . ALA A 1 106 ? -15.851 1.398 -8.961 1.00 85.69 106 ALA A C 1
ATOM 824 O O . ALA A 1 106 ? -16.870 1.894 -8.485 1.00 85.69 106 ALA A O 1
ATOM 825 N N . ASP A 1 107 ? -14.656 1.980 -8.855 1.00 86.50 107 ASP A N 1
ATOM 826 C CA . ASP A 1 107 ? -14.452 3.355 -8.415 1.00 86.50 107 ASP A CA 1
ATOM 827 C C . ASP A 1 107 ? -14.400 4.279 -9.649 1.00 86.50 107 ASP A C 1
ATOM 829 O O . ASP A 1 107 ? -13.448 4.196 -10.435 1.00 86.50 107 ASP A O 1
ATOM 833 N N . PRO A 1 108 ? -15.421 5.128 -9.872 1.00 90.12 108 PRO A N 1
ATOM 834 C CA . PRO A 1 108 ? -15.453 6.053 -11.003 1.00 90.12 108 PRO A CA 1
ATOM 835 C C . PRO A 1 108 ? -14.484 7.236 -10.850 1.00 90.12 108 PRO A C 1
ATOM 837 O O . PRO A 1 108 ? -14.247 7.944 -11.826 1.00 90.12 108 PRO A O 1
ATOM 840 N N . GLU A 1 109 ? -13.932 7.466 -9.655 1.00 91.25 109 GLU A N 1
ATOM 841 C CA . GLU A 1 109 ? -13.033 8.585 -9.356 1.00 91.25 109 GLU A CA 1
ATOM 842 C C . GLU A 1 109 ? -11.711 8.103 -8.737 1.00 91.25 109 GLU A C 1
ATOM 844 O O . GLU A 1 109 ? -11.128 8.755 -7.863 1.00 91.25 109 GLU A O 1
ATOM 849 N N . TYR A 1 110 ? -11.199 6.970 -9.221 1.00 89.88 110 TYR A N 1
ATOM 850 C CA . TYR A 1 110 ? -9.961 6.387 -8.726 1.00 89.88 110 TYR A CA 1
ATOM 851 C C . TYR A 1 110 ? -8.768 7.313 -8.995 1.00 89.88 110 TYR A C 1
ATOM 853 O O . TYR A 1 110 ? -8.391 7.586 -10.140 1.00 89.88 110 TYR A O 1
ATOM 861 N N . SER A 1 111 ? -8.143 7.788 -7.919 1.00 91.38 111 SER A N 1
ATOM 862 C CA . SER A 1 111 ? -7.032 8.736 -7.991 1.00 91.38 111 SER A CA 1
ATOM 863 C C . SER A 1 111 ? -5.678 8.031 -8.089 1.00 91.38 111 SER A C 1
ATOM 865 O O . SER A 1 111 ? -5.273 7.293 -7.192 1.00 91.38 111 SER A O 1
ATOM 867 N N . LEU A 1 112 ? -4.931 8.336 -9.151 1.00 91.75 112 LEU A N 1
ATOM 868 C CA . LEU A 1 112 ? -3.525 7.959 -9.342 1.00 91.75 112 LEU A CA 1
ATOM 869 C C . LEU A 1 112 ? -2.555 9.060 -8.878 1.00 91.75 112 LEU A C 1
ATOM 871 O O . LEU A 1 112 ? -1.355 9.003 -9.156 1.00 91.75 112 LEU A O 1
ATOM 875 N N . ILE A 1 113 ? -3.068 10.082 -8.191 1.00 91.50 113 ILE A N 1
ATOM 876 C CA . ILE A 1 113 ? -2.294 11.244 -7.766 1.00 91.50 113 ILE A CA 1
ATOM 877 C C . ILE A 1 113 ? -1.390 10.865 -6.593 1.00 91.50 113 ILE A C 1
ATOM 879 O O . ILE A 1 113 ? -1.833 10.403 -5.541 1.00 91.50 113 ILE A O 1
ATOM 883 N N . THR A 1 114 ? -0.096 11.110 -6.757 1.00 90.25 114 THR A N 1
ATOM 884 C CA . THR A 1 114 ? 0.912 10.844 -5.734 1.00 90.25 114 THR A CA 1
ATOM 885 C C . THR A 1 114 ? 1.075 12.015 -4.764 1.00 90.25 114 THR A C 1
ATOM 887 O O . THR A 1 114 ? 0.528 13.107 -4.930 1.00 90.25 114 THR A O 1
ATOM 890 N N . ARG A 1 115 ? 1.872 11.814 -3.708 1.00 89.75 115 ARG A N 1
ATOM 891 C CA . ARG A 1 115 ? 2.308 12.928 -2.854 1.00 89.75 115 ARG A CA 1
ATOM 892 C C . ARG A 1 115 ? 3.094 13.941 -3.689 1.00 89.75 115 ARG A C 1
ATOM 894 O O . ARG A 1 115 ? 3.845 13.558 -4.579 1.00 89.75 115 ARG A O 1
ATOM 901 N N . SER A 1 116 ? 2.990 15.227 -3.351 1.00 90.50 116 SER A N 1
ATOM 902 C CA . SER A 1 116 ? 3.693 16.315 -4.055 1.00 90.50 116 SER A CA 1
ATOM 903 C C . SER A 1 116 ? 5.215 16.141 -4.100 1.00 90.50 116 SER A C 1
ATOM 905 O O . SER A 1 116 ? 5.866 16.630 -5.017 1.00 90.50 116 SER A O 1
ATOM 907 N N . SER A 1 117 ? 5.785 15.423 -3.131 1.00 89.19 117 SER A N 1
ATOM 908 C CA . SER A 1 117 ? 7.211 15.098 -3.057 1.00 89.19 117 SER A CA 1
ATOM 909 C C . SER A 1 117 ? 7.651 13.956 -3.983 1.00 89.19 117 SER A C 1
ATOM 911 O O . SER A 1 117 ? 8.842 13.681 -4.049 1.00 89.19 117 SER A O 1
ATOM 913 N N . ASP A 1 118 ? 6.723 13.267 -4.650 1.00 85.19 118 ASP A N 1
ATOM 914 C CA . ASP A 1 118 ? 6.987 12.071 -5.456 1.00 85.19 118 ASP A CA 1
ATOM 915 C C . ASP A 1 118 ? 6.256 12.163 -6.802 1.00 85.19 118 ASP A C 1
ATOM 917 O O . ASP A 1 118 ? 5.137 11.683 -6.952 1.00 85.19 118 ASP A O 1
ATOM 921 N N . GLY A 1 119 ? 6.857 12.840 -7.783 1.00 87.62 119 GLY A N 1
ATOM 922 C CA . GLY A 1 119 ? 6.242 13.042 -9.101 1.00 87.62 119 GLY A CA 1
ATOM 923 C C . GLY A 1 119 ? 6.521 11.939 -10.124 1.00 87.62 119 GLY A C 1
ATOM 924 O O . GLY A 1 119 ? 5.919 11.944 -11.194 1.00 87.62 119 GLY A O 1
ATOM 925 N N . GLN A 1 120 ? 7.427 10.996 -9.842 1.00 87.50 120 GLN A N 1
ATOM 926 C CA . GLN A 1 120 ? 7.973 10.105 -10.876 1.00 87.50 120 GLN A CA 1
ATOM 927 C C . GLN A 1 120 ? 6.902 9.196 -11.496 1.00 87.50 120 GLN A C 1
ATOM 929 O O . GLN A 1 120 ? 6.868 9.003 -12.711 1.00 87.50 120 GLN A O 1
ATOM 934 N N . MET A 1 121 ? 5.981 8.689 -10.669 1.00 88.38 121 MET A N 1
ATOM 935 C CA . MET A 1 121 ? 4.912 7.800 -11.122 1.00 88.38 121 MET A CA 1
ATOM 936 C C . MET A 1 121 ? 3.897 8.527 -12.004 1.00 88.38 121 MET A C 1
ATOM 938 O O . MET A 1 121 ? 3.309 7.901 -12.880 1.00 88.38 121 MET A O 1
ATOM 942 N N . LEU A 1 122 ? 3.729 9.844 -11.847 1.00 92.31 122 LEU A N 1
ATOM 943 C CA . LEU A 1 122 ? 2.801 10.616 -12.675 1.00 92.31 122 LEU A CA 1
ATOM 944 C C . LEU A 1 122 ? 3.250 10.686 -14.132 1.00 92.31 122 LEU A C 1
ATOM 946 O O . LEU A 1 122 ? 2.408 10.709 -15.023 1.00 92.31 122 LEU A O 1
ATOM 950 N N . PHE A 1 123 ? 4.557 10.637 -14.399 1.00 92.00 123 PHE A N 1
ATOM 951 C CA . PHE A 1 123 ? 5.054 10.514 -15.769 1.00 92.00 123 PHE A CA 1
ATOM 952 C C . PHE A 1 123 ? 4.666 9.166 -16.382 1.00 92.00 123 PHE A C 1
ATOM 954 O O . PHE A 1 123 ? 4.230 9.132 -17.529 1.00 92.00 123 PHE A O 1
ATOM 961 N N . LEU A 1 124 ? 4.752 8.068 -15.619 1.00 90.69 124 LEU A N 1
ATOM 962 C CA . LEU A 1 124 ? 4.290 6.754 -16.080 1.00 90.69 124 LEU A CA 1
ATOM 963 C C . LEU A 1 124 ? 2.778 6.744 -16.313 1.00 90.69 124 LEU A C 1
ATOM 965 O O . LEU A 1 124 ? 2.330 6.255 -17.343 1.00 90.69 124 LEU A O 1
ATOM 969 N N . VAL A 1 125 ? 1.997 7.325 -15.402 1.00 92.50 125 VAL A N 1
ATOM 970 C CA . VAL A 1 125 ? 0.541 7.463 -15.554 1.00 92.50 125 VAL A CA 1
ATOM 971 C C . VAL A 1 125 ? 0.191 8.297 -16.791 1.00 92.50 125 VAL A C 1
ATOM 973 O O . VAL A 1 125 ? -0.671 7.899 -17.575 1.00 92.50 125 VAL A O 1
ATOM 976 N N . ASN A 1 126 ? 0.923 9.384 -17.047 1.00 93.25 126 ASN A N 1
ATOM 977 C CA . ASN A 1 126 ? 0.787 10.151 -18.281 1.00 93.25 126 ASN A CA 1
ATOM 978 C C . ASN A 1 126 ? 1.046 9.274 -19.519 1.00 93.25 126 ASN A C 1
ATOM 980 O O . ASN A 1 126 ? 0.235 9.294 -20.439 1.00 93.25 126 ASN A O 1
ATOM 984 N N . LEU A 1 127 ? 2.095 8.440 -19.535 1.00 92.56 127 LEU A N 1
ATOM 985 C CA . LEU A 1 127 ? 2.310 7.489 -20.638 1.00 92.56 127 LEU A CA 1
ATOM 986 C C . LEU A 1 127 ? 1.154 6.490 -20.774 1.00 92.56 127 LEU A C 1
ATOM 988 O O . LEU A 1 127 ? 0.704 6.220 -21.884 1.00 92.56 127 LEU A O 1
ATOM 992 N N . LEU A 1 128 ? 0.639 5.959 -19.660 1.00 91.69 128 LEU A N 1
ATOM 993 C CA . LEU A 1 128 ? -0.490 5.027 -19.683 1.00 91.69 128 LEU A CA 1
ATOM 994 C C . LEU A 1 128 ? -1.731 5.654 -20.334 1.00 91.69 128 LEU A C 1
ATOM 996 O O . LEU A 1 128 ? -2.416 4.974 -21.098 1.00 91.69 128 LEU A O 1
ATOM 1000 N N . SER A 1 129 ? -1.982 6.945 -20.088 1.00 92.69 129 SER A N 1
ATOM 1001 C CA . SER A 1 129 ? -3.092 7.687 -20.703 1.00 92.69 129 SER A CA 1
ATOM 1002 C C . SER A 1 129 ? -2.956 7.851 -22.223 1.00 92.69 129 SER A C 1
ATOM 1004 O O . SER A 1 129 ? -3.956 8.023 -22.911 1.00 92.69 129 SER A O 1
ATOM 1006 N N . LYS A 1 130 ? -1.730 7.753 -22.753 1.00 92.50 130 LYS A N 1
ATOM 1007 C CA . LYS A 1 130 ? -1.403 7.907 -24.179 1.00 92.50 130 LYS A CA 1
ATOM 1008 C C . LYS A 1 130 ? -1.178 6.573 -24.889 1.00 92.50 130 LYS A C 1
ATOM 1010 O O . LYS A 1 130 ? -0.781 6.556 -26.054 1.00 92.50 130 LYS A O 1
ATOM 1015 N N . MET A 1 131 ? -1.394 5.443 -24.214 1.00 91.94 131 MET A N 1
ATOM 1016 C CA . MET A 1 131 ? -1.276 4.129 -24.847 1.00 91.94 131 MET A CA 1
ATOM 1017 C C . MET A 1 131 ? -2.388 3.931 -25.868 1.00 91.94 131 MET A C 1
ATOM 1019 O O . MET A 1 131 ? -3.555 3.786 -25.504 1.00 91.94 131 MET A O 1
ATOM 1023 N N . LYS A 1 132 ? -2.006 3.799 -27.136 1.00 90.19 132 LYS A N 1
ATOM 1024 C CA . LYS A 1 132 ? -2.942 3.502 -28.217 1.00 90.19 132 LYS A CA 1
ATOM 1025 C C . LYS A 1 132 ? -3.589 2.141 -28.011 1.00 90.19 132 LYS A C 1
ATOM 1027 O O . LYS A 1 132 ? -2.884 1.156 -27.799 1.00 90.19 132 LYS A O 1
ATOM 1032 N N . ARG A 1 133 ? -4.923 2.055 -28.072 1.00 87.25 133 ARG A N 1
ATOM 1033 C CA . ARG A 1 133 ? -5.665 0.807 -27.771 1.00 87.25 133 ARG A CA 1
ATOM 1034 C C . ARG A 1 133 ? -6.164 0.038 -28.997 1.00 87.25 133 ARG A C 1
ATOM 1036 O O . ARG A 1 133 ? -6.442 -1.152 -28.885 1.00 87.25 133 ARG A O 1
ATOM 1043 N N . SER A 1 134 ? -6.228 0.680 -30.158 1.00 85.62 134 SER A N 1
ATOM 1044 C CA . SER A 1 134 ? -6.873 0.172 -31.383 1.00 85.62 134 SER A CA 1
ATOM 1045 C C . SER A 1 134 ? -5.998 -0.719 -32.278 1.00 85.62 134 SER A C 1
ATOM 1047 O O . SER A 1 134 ? -6.428 -1.144 -33.345 1.00 85.62 134 SER A O 1
ATOM 1049 N N . THR A 1 135 ? -4.766 -1.004 -31.865 1.00 79.44 135 THR A N 1
ATOM 1050 C CA . THR A 1 135 ? -3.729 -1.694 -32.658 1.00 79.44 135 THR A CA 1
ATOM 1051 C C . THR A 1 135 ? -3.233 -2.951 -31.939 1.00 79.44 135 THR A C 1
ATOM 1053 O O . THR A 1 135 ? -3.295 -2.985 -30.709 1.00 79.44 135 THR A O 1
ATOM 1056 N N . PRO A 1 136 ? -2.743 -3.991 -32.638 1.00 73.00 136 PRO A N 1
ATOM 1057 C CA . PRO A 1 136 ? -2.068 -5.127 -32.007 1.00 73.00 136 PRO A CA 1
ATOM 1058 C C . PRO A 1 136 ? -0.622 -4.819 -31.568 1.00 73.00 136 PRO A C 1
ATOM 1060 O O . PRO A 1 136 ? -0.083 -5.535 -30.729 1.00 73.00 136 PRO A O 1
ATOM 1063 N N . LEU A 1 13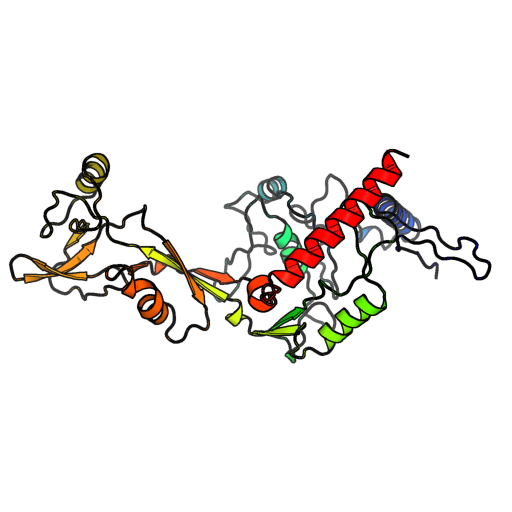7 ? 0.011 -3.770 -32.110 1.00 74.38 137 LEU A N 1
ATOM 1064 C CA . LEU A 1 137 ? 1.388 -3.368 -31.788 1.00 74.38 137 LEU A CA 1
ATOM 1065 C C . LEU A 1 137 ? 1.427 -2.390 -30.610 1.00 74.38 137 LEU A C 1
ATOM 1067 O O . LEU A 1 137 ? 0.544 -1.552 -30.484 1.00 74.38 137 LEU A O 1
ATOM 1071 N N . GLY A 1 138 ? 2.455 -2.442 -29.763 1.00 78.38 138 GLY A N 1
ATOM 1072 C CA . GLY A 1 138 ? 2.747 -1.359 -28.816 1.00 78.38 138 GLY A CA 1
ATOM 1073 C C . GLY A 1 138 ? 3.035 -1.785 -27.377 1.00 78.38 138 GLY A C 1
ATOM 1074 O O . GLY A 1 138 ? 3.168 -2.967 -27.081 1.00 78.38 138 GLY A O 1
ATOM 1075 N N . SER A 1 139 ? 3.091 -0.812 -26.464 1.00 78.81 139 SER A N 1
ATOM 1076 C CA . SER A 1 139 ? 3.520 -0.966 -25.059 1.00 78.81 139 SER A CA 1
ATOM 1077 C C . SER A 1 139 ? 2.561 -1.747 -24.143 1.00 78.81 139 SER A C 1
ATOM 1079 O O . SER A 1 139 ? 2.719 -1.741 -22.922 1.00 78.81 139 SER A O 1
ATOM 1081 N N . ARG A 1 140 ? 1.539 -2.413 -24.692 1.00 86.81 140 ARG A N 1
ATOM 1082 C CA . ARG A 1 140 ? 0.568 -3.191 -23.909 1.00 86.81 140 ARG A CA 1
ATOM 1083 C C . ARG A 1 140 ? 1.073 -4.607 -23.682 1.00 86.81 140 ARG A C 1
ATOM 1085 O O . ARG A 1 140 ? 1.805 -5.169 -24.492 1.00 86.81 140 ARG A O 1
ATOM 1092 N N . LYS A 1 141 ? 0.628 -5.215 -22.582 1.00 88.62 141 LYS A N 1
ATOM 1093 C CA . LYS A 1 141 ? 0.959 -6.610 -22.288 1.00 88.62 141 LYS A CA 1
ATOM 1094 C C . LYS A 1 141 ? 0.285 -7.542 -23.313 1.00 88.62 141 LYS A C 1
ATOM 1096 O O . LYS A 1 141 ? -0.935 -7.436 -23.482 1.00 88.62 141 LYS A O 1
ATOM 1101 N N . PRO A 1 142 ? 1.030 -8.468 -23.951 1.00 86.50 142 PRO A N 1
ATOM 1102 C CA . PRO A 1 142 ? 0.428 -9.532 -24.749 1.00 86.50 142 PRO A CA 1
ATOM 1103 C C . PRO A 1 142 ? -0.413 -10.456 -23.857 1.00 86.50 142 PRO A C 1
ATOM 1105 O O . PRO A 1 142 ? -0.210 -10.505 -22.642 1.00 86.50 142 PRO A O 1
ATOM 1108 N N . GLU A 1 143 ? -1.341 -11.206 -24.458 1.00 89.62 143 GLU A N 1
ATOM 1109 C CA . GLU A 1 143 ? -2.366 -11.967 -23.723 1.00 89.62 143 GLU A CA 1
ATOM 1110 C C . GLU A 1 143 ? -1.777 -12.894 -22.650 1.00 89.62 143 GLU A C 1
ATOM 1112 O O . GLU A 1 143 ? -2.179 -12.834 -21.492 1.00 89.62 143 GLU A O 1
ATOM 1117 N N . HIS A 1 144 ? -0.732 -13.655 -22.990 1.00 91.75 144 HIS A N 1
ATOM 1118 C CA . HIS A 1 144 ? -0.073 -14.589 -22.069 1.00 91.75 144 HIS A CA 1
ATOM 1119 C C . HIS A 1 144 ? 0.611 -13.922 -20.854 1.00 91.75 144 HIS A C 1
ATOM 1121 O O . HIS A 1 144 ? 0.963 -14.616 -19.900 1.00 91.75 144 HIS A O 1
ATOM 1127 N N . ARG A 1 145 ? 0.801 -12.592 -20.861 1.00 94.19 145 ARG A N 1
ATOM 1128 C CA . ARG A 1 145 ? 1.412 -11.819 -19.758 1.00 94.19 145 ARG A CA 1
ATOM 1129 C C . ARG A 1 145 ? 0.412 -10.993 -18.958 1.00 94.19 145 ARG A C 1
ATOM 1131 O O . ARG A 1 145 ? 0.793 -10.368 -17.964 1.00 94.19 145 ARG A O 1
ATOM 1138 N N . LYS A 1 146 ? -0.853 -10.922 -19.380 1.00 93.12 146 LYS A N 1
ATOM 1139 C CA . LYS A 1 146 ? -1.874 -10.187 -18.626 1.00 93.12 146 LYS A CA 1
ATOM 1140 C C . LYS A 1 146 ? -2.042 -10.806 -17.237 1.00 93.12 146 LYS A C 1
ATOM 1142 O O . LYS A 1 146 ? -1.968 -12.017 -17.062 1.00 93.12 146 LYS A O 1
ATOM 1147 N N . GLY A 1 147 ? -2.206 -9.946 -16.231 1.00 94.62 147 GLY A N 1
ATOM 1148 C CA . GLY A 1 147 ? -2.311 -10.365 -14.830 1.00 94.62 147 GLY A CA 1
ATOM 1149 C C . GLY A 1 147 ? -1.008 -10.860 -14.193 1.00 94.62 147 GLY A C 1
ATOM 1150 O O . GLY A 1 147 ? -1.057 -11.323 -13.055 1.00 94.62 147 GLY A O 1
ATOM 1151 N N . ARG A 1 148 ? 0.136 -10.768 -14.890 1.00 96.56 148 ARG A N 1
ATOM 1152 C CA . ARG A 1 148 ? 1.444 -11.198 -14.382 1.00 96.56 148 ARG A CA 1
ATOM 1153 C C . ARG A 1 148 ? 2.488 -10.084 -14.418 1.00 96.56 148 ARG A C 1
ATOM 1155 O O . ARG A 1 148 ? 2.420 -9.164 -15.244 1.00 96.56 148 ARG A O 1
ATOM 1162 N N . VAL A 1 149 ? 3.481 -10.198 -13.546 1.00 96.81 149 VAL A N 1
ATOM 1163 C CA . VAL A 1 149 ? 4.664 -9.336 -13.459 1.00 96.81 149 VAL A CA 1
ATOM 1164 C C . VAL A 1 149 ? 5.901 -10.224 -13.461 1.00 96.81 149 VAL A C 1
ATOM 1166 O O . VAL A 1 149 ? 5.995 -11.133 -12.648 1.00 96.81 149 VAL A O 1
ATOM 1169 N N . GLN A 1 150 ? 6.834 -9.956 -14.371 1.00 97.38 150 GLN A N 1
ATOM 1170 C CA . GLN A 1 150 ? 8.158 -10.575 -14.373 1.00 97.38 150 GLN A CA 1
ATOM 1171 C C . GLN A 1 150 ? 9.140 -9.592 -13.738 1.00 97.38 150 GLN A C 1
ATOM 1173 O O . GLN A 1 150 ? 9.249 -8.455 -14.199 1.00 97.38 150 GLN A O 1
ATOM 1178 N N . LEU A 1 151 ? 9.833 -10.023 -12.691 1.00 97.31 151 LEU A N 1
ATOM 1179 C CA . LEU A 1 151 ? 10.956 -9.305 -12.104 1.00 97.31 151 LEU A CA 1
ATOM 1180 C C . LEU A 1 151 ? 12.247 -9.941 -12.613 1.00 97.31 151 LEU A C 1
ATOM 1182 O O . LEU A 1 151 ? 12.372 -11.164 -12.583 1.00 97.31 151 LEU A O 1
ATOM 1186 N N . ILE A 1 152 ? 13.182 -9.117 -13.085 1.00 96.19 152 ILE A N 1
ATOM 1187 C CA . ILE A 1 152 ? 14.482 -9.567 -13.589 1.00 96.19 152 ILE A CA 1
ATOM 1188 C C . ILE A 1 152 ? 15.573 -8.909 -12.752 1.00 96.19 152 ILE A C 1
ATOM 1190 O O . ILE A 1 152 ? 15.677 -7.681 -12.746 1.00 96.19 152 ILE A O 1
ATOM 1194 N N . ASP A 1 153 ? 16.381 -9.712 -12.064 1.00 95.38 153 ASP A N 1
ATOM 1195 C CA . ASP A 1 153 ? 17.570 -9.229 -11.365 1.00 95.38 153 ASP A CA 1
ATOM 1196 C C . ASP A 1 153 ? 18.784 -9.251 -12.301 1.00 95.38 153 ASP A C 1
ATOM 1198 O O . ASP A 1 153 ? 19.428 -10.277 -12.521 1.00 95.38 153 ASP A O 1
ATOM 1202 N N . ALA A 1 154 ? 19.084 -8.077 -12.855 1.00 93.81 154 ALA A N 1
ATOM 1203 C CA . ALA A 1 154 ? 20.227 -7.838 -13.729 1.00 93.81 154 ALA A CA 1
ATOM 1204 C C . ALA A 1 154 ? 21.409 -7.166 -13.002 1.00 93.81 154 ALA A C 1
ATOM 1206 O O . ALA A 1 154 ? 22.326 -6.672 -13.657 1.00 93.81 154 ALA A O 1
ATOM 1207 N N . THR A 1 155 ? 21.412 -7.120 -11.664 1.00 90.25 155 THR A N 1
ATOM 1208 C CA . THR A 1 155 ? 22.393 -6.341 -10.879 1.00 90.25 155 THR A CA 1
ATOM 1209 C C . THR A 1 155 ? 23.840 -6.766 -11.149 1.00 90.25 155 THR A C 1
ATOM 1211 O O . THR A 1 155 ? 24.746 -5.935 -11.152 1.00 90.25 155 THR A O 1
ATOM 1214 N N . LEU A 1 156 ? 24.064 -8.056 -11.419 1.00 90.44 156 LEU A N 1
ATOM 1215 C CA . LEU A 1 156 ? 25.391 -8.613 -11.709 1.00 90.44 156 LEU A CA 1
ATOM 1216 C C . LEU A 1 156 ? 25.771 -8.578 -13.198 1.00 90.44 156 LEU A C 1
ATOM 1218 O O . LEU A 1 156 ? 26.884 -8.959 -13.553 1.00 90.44 156 LEU A O 1
ATOM 1222 N N . TRP A 1 157 ? 24.871 -8.161 -14.088 1.00 93.69 157 TRP A N 1
ATOM 1223 C CA . TRP A 1 157 ? 25.111 -8.156 -15.534 1.00 93.69 157 TRP A CA 1
ATOM 1224 C C . TRP A 1 157 ? 25.665 -6.814 -15.976 1.00 93.69 157 TRP A C 1
ATOM 1226 O O . TRP A 1 157 ? 24.990 -6.020 -16.620 1.00 93.69 157 TRP A O 1
ATOM 1236 N N . CYS A 1 158 ? 26.896 -6.536 -15.576 1.00 91.31 158 CYS A N 1
ATOM 1237 C CA . CYS A 1 158 ? 27.599 -5.342 -16.000 1.00 91.31 158 CYS A CA 1
ATOM 1238 C C . CYS A 1 158 ? 29.101 -5.595 -16.033 1.00 91.31 158 CYS A C 1
ATOM 1240 O O . CYS A 1 158 ? 29.618 -6.517 -15.398 1.00 91.31 158 CYS A O 1
ATOM 1242 N N . LYS A 1 159 ? 29.817 -4.732 -16.749 1.00 89.31 159 LYS A N 1
ATOM 1243 C CA . LYS A 1 159 ? 31.274 -4.653 -16.678 1.00 89.31 159 LYS A CA 1
ATOM 1244 C C . LYS A 1 159 ? 31.698 -3.371 -15.966 1.00 89.31 159 LYS A C 1
ATOM 1246 O O . LYS A 1 159 ? 31.040 -2.340 -16.136 1.00 89.31 159 LYS A O 1
ATOM 1251 N N . PRO A 1 160 ? 32.798 -3.401 -15.199 1.00 88.12 160 PRO A N 1
ATOM 1252 C CA . PRO A 1 160 ? 33.339 -2.193 -14.601 1.00 88.12 160 PRO A CA 1
ATOM 1253 C C . PRO A 1 160 ? 33.755 -1.206 -15.696 1.00 88.12 160 PRO A C 1
ATOM 1255 O O . PRO A 1 160 ? 34.261 -1.584 -16.757 1.00 88.12 160 PRO A O 1
ATOM 1258 N N . LEU A 1 161 ? 33.552 0.081 -15.433 1.00 81.38 161 LEU A N 1
ATOM 1259 C CA . LEU A 1 161 ? 34.046 1.145 -16.291 1.00 81.38 161 LEU A CA 1
ATOM 1260 C C . LEU A 1 161 ? 35.569 1.225 -16.186 1.00 81.38 161 LEU A C 1
ATOM 1262 O O . LEU A 1 161 ? 36.135 1.202 -15.098 1.00 81.38 161 LEU A O 1
ATOM 1266 N N . ARG A 1 162 ? 36.243 1.431 -17.324 1.00 82.31 162 ARG A N 1
ATOM 1267 C CA . ARG A 1 162 ? 37.699 1.673 -17.355 1.00 82.31 162 ARG A CA 1
ATOM 1268 C C . ARG A 1 162 ? 38.107 2.907 -16.535 1.00 82.31 162 ARG A C 1
ATOM 1270 O O . ARG A 1 162 ? 39.222 2.970 -16.031 1.00 82.31 162 ARG A O 1
ATOM 1277 N N . LYS A 1 163 ? 37.223 3.904 -16.445 1.00 82.19 163 LYS A N 1
ATOM 1278 C CA . LYS A 1 163 ? 37.378 5.099 -15.611 1.00 82.19 163 LYS A CA 1
ATOM 1279 C C . LYS A 1 163 ? 36.021 5.458 -15.013 1.00 82.19 163 LYS A C 1
ATOM 1281 O O . LYS A 1 163 ? 35.060 5.643 -15.759 1.00 82.19 163 LYS A O 1
ATOM 1286 N N . ASN A 1 164 ? 35.959 5.580 -13.691 1.00 81.69 164 ASN A N 1
ATOM 1287 C CA . ASN A 1 164 ? 34.734 5.955 -12.987 1.00 81.69 164 ASN A CA 1
ATOM 1288 C C . ASN A 1 164 ? 34.291 7.378 -13.357 1.00 81.69 164 ASN A C 1
ATOM 1290 O O . ASN A 1 164 ? 35.113 8.284 -13.515 1.00 81.69 164 ASN A O 1
ATOM 1294 N N . LEU A 1 165 ? 32.977 7.578 -13.454 1.00 73.62 165 LEU A N 1
ATOM 1295 C CA . LEU A 1 165 ? 32.336 8.867 -13.714 1.00 73.62 165 LEU A CA 1
ATOM 1296 C C . LEU A 1 165 ? 31.467 9.240 -12.508 1.00 73.62 165 LEU A C 1
ATOM 1298 O O . LEU A 1 165 ? 30.258 8.994 -12.469 1.00 73.62 165 LEU A O 1
ATOM 1302 N N . GLY A 1 166 ? 32.109 9.800 -11.480 1.00 80.62 166 GLY A N 1
ATOM 1303 C CA . GLY A 1 166 ? 31.473 10.047 -10.187 1.00 80.62 166 GLY A CA 1
ATOM 1304 C C . GLY A 1 166 ? 31.017 8.733 -9.548 1.00 80.62 166 GLY A C 1
ATOM 1305 O O . GLY A 1 166 ? 31.823 7.832 -9.344 1.00 80.62 166 GLY A O 1
ATOM 1306 N N . LYS A 1 167 ? 29.713 8.609 -9.267 1.00 77.62 167 LYS A N 1
ATOM 1307 C CA . LYS A 1 167 ? 29.102 7.379 -8.726 1.00 77.62 167 LYS A CA 1
ATOM 1308 C C . LYS A 1 167 ? 28.830 6.297 -9.782 1.00 77.62 167 LYS A C 1
ATOM 1310 O O . LYS A 1 167 ? 28.409 5.205 -9.421 1.00 77.62 167 LYS A O 1
ATOM 1315 N N . LYS A 1 168 ? 29.031 6.585 -11.073 1.00 80.44 168 LYS A N 1
ATOM 1316 C CA . LYS A 1 168 ? 28.899 5.589 -12.143 1.00 80.44 168 LYS A CA 1
ATOM 1317 C C . LYS A 1 168 ? 30.221 4.839 -12.286 1.00 80.44 168 LYS A C 1
ATOM 1319 O O . LYS A 1 168 ? 31.227 5.441 -12.660 1.00 80.44 168 LYS A O 1
ATOM 1324 N N . ASN A 1 169 ? 30.207 3.545 -11.989 1.00 84.00 169 ASN A N 1
ATOM 1325 C CA . ASN A 1 169 ? 31.387 2.674 -11.978 1.00 84.00 169 ASN A CA 1
ATOM 1326 C C . ASN A 1 169 ? 31.229 1.406 -12.836 1.00 84.00 169 ASN A C 1
ATOM 1328 O O . ASN A 1 169 ? 32.215 0.710 -13.050 1.00 84.00 169 ASN A O 1
ATOM 1332 N N . CYS A 1 170 ? 30.038 1.144 -13.382 1.00 88.44 170 CYS A N 1
ATOM 1333 C CA . CYS A 1 170 ? 29.759 0.013 -14.267 1.00 88.44 170 CYS A CA 1
ATOM 1334 C C . CYS A 1 170 ? 28.959 0.448 -15.507 1.00 88.44 170 CYS A C 1
ATOM 1336 O O . CYS A 1 170 ? 28.295 1.487 -15.504 1.00 88.44 170 CYS A O 1
ATOM 1338 N N . GLU A 1 171 ? 29.014 -0.361 -16.563 1.00 87.50 171 GLU A N 1
ATOM 1339 C CA . GLU A 1 171 ? 28.206 -0.229 -17.780 1.00 87.50 171 GLU A CA 1
ATOM 1340 C C . GLU A 1 171 ? 27.636 -1.588 -18.213 1.00 87.50 171 GLU A C 1
ATOM 1342 O O . GLU A 1 171 ? 28.251 -2.628 -17.972 1.00 87.50 171 GLU A O 1
ATOM 1347 N N . LEU A 1 172 ? 26.483 -1.575 -18.886 1.00 89.00 172 LEU A N 1
ATOM 1348 C CA . LEU A 1 172 ? 25.964 -2.750 -19.589 1.00 89.00 172 LEU A CA 1
ATOM 1349 C C . LEU A 1 172 ? 26.741 -2.921 -20.902 1.00 89.00 172 LEU A C 1
ATOM 1351 O O . LEU A 1 172 ? 26.839 -1.977 -21.689 1.00 89.00 172 LEU A O 1
ATOM 1355 N N . ALA A 1 173 ? 27.304 -4.101 -21.152 1.00 87.69 173 ALA A N 1
ATOM 1356 C CA . ALA A 1 173 ? 27.800 -4.463 -22.476 1.00 87.69 173 ALA A CA 1
ATOM 1357 C C . ALA A 1 173 ? 26.648 -4.926 -23.383 1.00 87.69 173 ALA A C 1
ATOM 1359 O O . ALA A 1 173 ? 25.585 -5.306 -22.901 1.00 87.69 173 ALA A O 1
ATOM 1360 N N . ASP A 1 174 ? 26.880 -4.985 -24.696 1.00 87.06 174 ASP A N 1
ATOM 1361 C CA . ASP A 1 174 ? 25.868 -5.456 -25.657 1.00 87.06 174 ASP A CA 1
ATOM 1362 C C . ASP A 1 174 ? 25.352 -6.863 -25.315 1.00 87.06 174 ASP A C 1
ATOM 1364 O O . ASP A 1 174 ? 24.157 -7.131 -25.402 1.00 87.06 174 ASP A O 1
ATOM 1368 N N . ALA A 1 175 ? 26.239 -7.742 -24.838 1.00 89.94 175 ALA A N 1
ATOM 1369 C CA . ALA A 1 175 ? 25.871 -9.077 -24.372 1.00 89.94 175 ALA A CA 1
ATOM 1370 C C . ALA A 1 175 ? 24.992 -9.055 -23.106 1.00 89.94 175 ALA A C 1
ATOM 1372 O O . ALA A 1 175 ? 24.142 -9.929 -22.947 1.00 89.94 175 ALA A O 1
ATOM 1373 N N . ASP A 1 176 ? 25.169 -8.067 -22.221 1.00 91.81 176 ASP A N 1
ATOM 1374 C CA . ASP A 1 176 ? 24.331 -7.898 -21.028 1.00 91.81 176 ASP A CA 1
ATOM 1375 C C . ASP A 1 176 ? 22.936 -7.402 -21.426 1.00 91.81 176 ASP A C 1
ATOM 1377 O O . ASP A 1 176 ? 21.932 -7.942 -20.968 1.00 91.81 176 ASP A O 1
ATOM 1381 N N . ILE A 1 177 ? 22.863 -6.426 -22.339 1.00 88.94 177 ILE A N 1
ATOM 1382 C CA . ILE A 1 177 ? 21.597 -5.913 -22.885 1.00 88.94 177 ILE A CA 1
ATOM 1383 C C . ILE A 1 177 ? 20.829 -7.042 -23.578 1.00 88.94 177 ILE A C 1
ATOM 1385 O O . ILE A 1 177 ? 19.651 -7.248 -23.286 1.00 88.94 177 ILE A O 1
ATOM 1389 N N . GLN A 1 178 ? 21.503 -7.810 -24.442 1.00 91.06 178 GLN A N 1
ATOM 1390 C CA . GLN A 1 178 ? 20.898 -8.950 -25.127 1.00 91.06 178 GLN A CA 1
ATOM 1391 C C . GLN A 1 178 ? 20.371 -9.978 -24.124 1.00 91.06 178 GLN A C 1
ATOM 1393 O O . GLN A 1 178 ? 19.229 -10.410 -24.239 1.00 91.06 178 GLN A O 1
ATOM 1398 N N . ARG A 1 179 ? 21.146 -10.298 -23.081 1.00 95.00 179 ARG A N 1
ATOM 1399 C CA . ARG A 1 179 ? 20.720 -11.220 -22.022 1.00 95.00 179 ARG A CA 1
ATOM 1400 C C . ARG A 1 179 ? 19.465 -10.736 -21.292 1.00 95.00 179 ARG A C 1
ATOM 1402 O O . ARG A 1 179 ? 18.580 -11.547 -21.025 1.00 95.00 179 ARG A O 1
ATOM 1409 N N . ILE A 1 180 ? 19.361 -9.440 -20.982 1.00 92.75 180 ILE A N 1
ATOM 1410 C CA . ILE A 1 180 ? 18.154 -8.855 -20.370 1.00 92.75 180 ILE A CA 1
ATOM 1411 C C . ILE A 1 180 ? 16.958 -9.010 -21.310 1.00 92.75 180 ILE A C 1
ATOM 1413 O O . ILE A 1 180 ? 15.895 -9.455 -20.875 1.00 92.75 180 ILE A O 1
ATOM 1417 N N . CYS A 1 181 ? 17.129 -8.676 -22.591 1.00 92.12 181 CYS A N 1
ATOM 1418 C CA . CYS A 1 181 ? 16.079 -8.807 -23.597 1.00 92.12 181 CYS A CA 1
ATOM 1419 C C . CYS A 1 181 ? 15.624 -10.261 -23.763 1.00 92.12 181 CYS A C 1
ATOM 1421 O O . CYS A 1 181 ? 14.422 -10.517 -23.733 1.00 92.12 181 CYS A O 1
ATOM 1423 N N . ASP A 1 182 ? 16.556 -11.206 -23.871 1.00 94.19 182 ASP A N 1
ATOM 1424 C CA . ASP A 1 182 ? 16.259 -12.633 -24.012 1.00 94.19 182 ASP A CA 1
ATOM 1425 C C . ASP A 1 182 ? 15.530 -13.167 -22.778 1.00 94.19 182 ASP A C 1
ATOM 1427 O O . ASP A 1 182 ? 14.508 -13.836 -22.908 1.00 94.19 182 ASP A O 1
ATOM 1431 N N . THR A 1 183 ? 15.983 -12.796 -21.576 1.00 97.00 183 THR A N 1
ATOM 1432 C CA . THR A 1 183 ? 15.326 -13.168 -20.311 1.00 97.00 183 THR A CA 1
ATOM 1433 C C . THR A 1 183 ? 13.902 -12.614 -20.245 1.00 97.00 183 THR A C 1
ATOM 1435 O O . THR A 1 183 ? 12.955 -13.324 -19.893 1.00 97.00 183 THR A O 1
ATOM 1438 N N . PHE A 1 184 ? 13.723 -11.343 -20.619 1.00 94.44 184 PHE A N 1
ATOM 1439 C CA . PHE A 1 184 ? 12.404 -10.727 -20.688 1.00 94.44 184 PHE A CA 1
ATOM 1440 C C . PHE A 1 184 ? 11.507 -11.434 -21.699 1.00 94.44 184 PHE A C 1
ATOM 1442 O O . PHE A 1 184 ? 10.347 -11.686 -21.385 1.00 94.44 184 PHE A O 1
ATOM 1449 N N . LEU A 1 185 ? 12.004 -11.751 -22.895 1.00 91.62 185 LEU A N 1
ATOM 1450 C CA . LEU A 1 185 ? 11.226 -12.373 -23.968 1.00 91.62 185 LEU A CA 1
ATOM 1451 C C . LEU A 1 185 ? 10.860 -13.827 -23.661 1.00 91.62 185 LEU A C 1
ATOM 1453 O O . LEU A 1 185 ? 9.711 -14.194 -23.904 1.00 91.62 185 LEU A O 1
ATOM 1457 N N . ALA A 1 186 ? 11.781 -14.598 -23.075 1.00 96.25 186 ALA A N 1
ATOM 1458 C CA . ALA A 1 186 ? 11.562 -15.989 -22.683 1.00 96.25 186 ALA A CA 1
ATOM 1459 C C . ALA A 1 186 ? 10.394 -16.131 -21.698 1.00 96.25 186 ALA A C 1
ATOM 1461 O O . ALA A 1 186 ? 9.550 -17.002 -21.878 1.00 96.25 186 ALA A O 1
ATOM 1462 N N . PHE A 1 187 ? 10.288 -15.220 -20.717 1.00 96.38 187 PHE A N 1
ATOM 1463 C CA . PHE A 1 187 ? 9.208 -15.229 -19.718 1.00 96.38 187 PHE A CA 1
ATOM 1464 C C . PHE A 1 187 ? 9.110 -16.567 -18.967 1.00 96.38 187 PHE A C 1
ATOM 1466 O O . PHE A 1 187 ? 8.028 -17.124 -18.778 1.00 96.38 187 PHE A O 1
ATOM 1473 N N . GLU A 1 188 ? 10.264 -17.059 -18.523 1.00 97.25 188 GLU A N 1
ATOM 1474 C CA . GLU A 1 188 ? 10.413 -18.302 -17.767 1.00 97.25 188 GLU A CA 1
ATOM 1475 C C . GLU A 1 188 ? 10.905 -18.019 -16.340 1.00 97.25 188 GLU A C 1
ATOM 1477 O O . GLU A 1 188 ? 11.571 -17.010 -16.082 1.00 97.25 188 GLU A O 1
ATOM 1482 N N . GLU A 1 189 ? 10.554 -18.911 -15.411 1.00 97.44 189 GLU A N 1
ATOM 1483 C CA . GLU A 1 189 ? 11.033 -18.885 -14.026 1.00 97.44 189 GLU A CA 1
ATOM 1484 C C . GLU A 1 189 ? 12.484 -19.366 -13.962 1.00 97.44 189 GLU A C 1
ATOM 1486 O O . GLU A 1 189 ? 12.802 -20.492 -14.350 1.00 97.44 189 GLU A O 1
ATOM 1491 N N . THR A 1 190 ? 13.367 -18.519 -13.445 1.00 95.94 190 THR A N 1
ATOM 1492 C CA . THR A 1 190 ? 14.782 -18.812 -13.217 1.00 95.94 190 THR A CA 1
ATOM 1493 C C . THR A 1 190 ? 15.238 -18.174 -11.905 1.00 95.94 190 THR A C 1
ATOM 1495 O O . THR A 1 190 ? 14.476 -17.517 -11.198 1.00 95.94 190 THR A O 1
ATOM 1498 N N . GLU A 1 191 ? 16.511 -18.336 -11.555 1.00 92.44 191 GLU A N 1
ATOM 1499 C CA . GLU A 1 191 ? 17.081 -17.614 -10.417 1.00 92.44 191 GLU A CA 1
ATOM 1500 C C . GLU A 1 191 ? 17.041 -16.085 -10.610 1.00 92.44 191 GLU A C 1
ATOM 1502 O O . GLU A 1 191 ? 16.816 -15.353 -9.649 1.00 92.44 191 GLU A O 1
ATOM 1507 N N . GLN A 1 192 ? 17.239 -15.610 -11.843 1.00 94.69 192 GLN A N 1
ATOM 1508 C CA . GLN A 1 192 ? 17.279 -14.187 -12.187 1.00 94.69 192 GLN A CA 1
ATOM 1509 C C . GLN A 1 192 ? 15.941 -13.651 -12.707 1.00 94.69 192 GLN A C 1
ATOM 1511 O O . GLN A 1 192 ? 15.800 -12.441 -12.833 1.00 94.69 192 GLN A O 1
ATOM 1516 N N . SER A 1 193 ? 14.966 -14.512 -13.010 1.00 97.38 193 SER A N 1
ATOM 1517 C CA . SER A 1 193 ? 13.652 -14.143 -13.548 1.00 97.38 193 SER A CA 1
ATOM 1518 C C . SER A 1 193 ? 12.552 -14.776 -12.713 1.00 97.38 193 SER A C 1
ATOM 1520 O O . SER A 1 193 ? 12.389 -15.989 -12.742 1.00 97.38 193 SER A O 1
ATOM 1522 N N . LYS A 1 194 ? 11.780 -13.956 -11.997 1.00 97.38 194 LYS A N 1
ATOM 1523 C CA . LYS A 1 194 ? 10.654 -14.417 -11.174 1.00 97.38 194 LYS A CA 1
ATOM 1524 C C . LYS A 1 194 ? 9.332 -13.889 -11.700 1.00 97.38 194 LYS A C 1
ATOM 1526 O O . LYS A 1 194 ? 9.239 -12.694 -11.993 1.00 97.38 194 LYS A O 1
ATOM 1531 N N . ILE A 1 195 ? 8.309 -14.735 -11.813 1.00 97.62 195 ILE A N 1
ATOM 1532 C CA . ILE A 1 195 ? 7.016 -14.376 -12.407 1.00 97.62 195 ILE A CA 1
ATOM 1533 C C . ILE A 1 195 ? 5.898 -14.504 -11.376 1.00 97.62 195 ILE A C 1
ATOM 1535 O O . ILE A 1 195 ? 5.521 -15.571 -10.907 1.00 97.62 195 ILE A O 1
ATOM 1539 N N . PHE A 1 196 ? 5.274 -13.372 -11.082 1.00 97.19 196 PHE A N 1
ATOM 1540 C CA . PHE A 1 196 ? 4.232 -13.275 -10.074 1.00 97.19 196 PHE A CA 1
ATOM 1541 C C . PHE A 1 196 ? 2.878 -12.992 -10.720 1.00 97.19 196 PHE A C 1
ATOM 1543 O O . PHE A 1 196 ? 2.802 -12.171 -11.643 1.00 97.19 196 PHE A O 1
ATOM 1550 N N . PRO A 1 197 ? 1.773 -13.586 -10.235 1.00 97.06 197 PRO A N 1
ATOM 1551 C CA . PRO A 1 197 ? 0.461 -13.005 -10.478 1.00 97.06 197 PRO A CA 1
ATOM 1552 C C . PRO A 1 197 ? 0.392 -11.630 -9.797 1.00 97.06 197 PRO A C 1
ATOM 1554 O O . PRO A 1 197 ? 0.970 -11.442 -8.728 1.00 97.06 197 PRO A O 1
ATOM 1557 N N . ASN A 1 198 ? -0.348 -10.674 -10.365 1.00 94.88 198 ASN A N 1
ATOM 1558 C CA . ASN A 1 198 ? -0.464 -9.319 -9.803 1.00 94.88 198 ASN A CA 1
ATOM 1559 C C . ASN A 1 198 ? -0.825 -9.342 -8.305 1.00 94.88 198 ASN A C 1
ATOM 1561 O O . ASN A 1 198 ? -0.258 -8.587 -7.524 1.00 94.88 198 ASN A O 1
ATOM 1565 N N . ALA A 1 199 ? -1.739 -10.232 -7.904 1.00 95.31 199 ALA A N 1
ATOM 1566 C CA . ALA A 1 199 ? -2.189 -10.361 -6.520 1.00 95.31 199 ALA A CA 1
ATOM 1567 C C . ALA A 1 199 ? -1.079 -10.789 -5.541 1.00 95.31 199 ALA A C 1
ATOM 1569 O O . ALA A 1 199 ? -1.148 -10.415 -4.378 1.00 95.31 199 ALA A O 1
ATOM 1570 N N . ALA A 1 200 ? -0.033 -11.493 -5.992 1.00 96.00 200 ALA A N 1
ATOM 1571 C CA . ALA A 1 200 ? 1.094 -11.864 -5.127 1.00 96.00 200 ALA A CA 1
ATOM 1572 C C . ALA A 1 200 ? 1.953 -10.661 -4.707 1.00 96.00 200 ALA A C 1
ATOM 1574 O O . ALA A 1 200 ? 2.692 -10.738 -3.732 1.00 96.00 200 ALA A O 1
ATOM 1575 N N . LEU A 1 201 ? 1.852 -9.547 -5.434 1.00 96.44 201 LEU A N 1
ATOM 1576 C CA . LEU A 1 201 ? 2.519 -8.289 -5.097 1.00 96.44 201 LEU A CA 1
ATOM 1577 C C . LEU A 1 201 ? 1.614 -7.353 -4.289 1.00 96.44 201 LEU A C 1
ATOM 1579 O O . LEU A 1 201 ? 2.038 -6.260 -3.926 1.00 96.44 201 LEU A O 1
ATOM 1583 N N . GLY A 1 202 ? 0.357 -7.739 -4.067 1.00 96.06 202 GLY A N 1
ATOM 1584 C CA . GLY A 1 202 ? -0.622 -6.920 -3.375 1.00 96.06 202 GLY A CA 1
ATOM 1585 C C . GLY A 1 202 ? -0.785 -7.309 -1.913 1.00 96.06 202 GLY A C 1
ATOM 1586 O O . GLY A 1 202 ? -0.610 -8.467 -1.530 1.00 96.06 202 GLY A O 1
ATOM 1587 N N . TYR A 1 203 ? -1.227 -6.347 -1.112 1.00 97.31 203 TYR A N 1
ATOM 1588 C CA . TYR A 1 203 ? -1.619 -6.550 0.277 1.00 97.31 203 TYR A CA 1
ATOM 1589 C C . TYR A 1 203 ? -2.836 -5.693 0.647 1.00 97.31 203 TYR A C 1
ATOM 1591 O O . TYR A 1 203 ? -3.058 -4.617 0.089 1.00 97.31 203 TYR A O 1
ATOM 1599 N N . TRP A 1 204 ? -3.613 -6.149 1.626 1.00 97.50 204 TRP A N 1
ATOM 1600 C CA . TRP A 1 204 ? -4.509 -5.303 2.400 1.00 97.50 204 TRP A CA 1
ATOM 1601 C C . TRP A 1 204 ? -3.706 -4.600 3.490 1.00 97.50 204 TRP A C 1
ATOM 1603 O O . TRP A 1 204 ? -3.120 -5.237 4.359 1.00 97.50 204 TRP A O 1
ATOM 1613 N N . LYS A 1 205 ? -3.699 -3.274 3.462 1.00 97.62 205 LYS A N 1
ATOM 1614 C CA . LYS A 1 205 ? -3.236 -2.434 4.557 1.00 97.62 205 LYS A CA 1
ATOM 1615 C C . LYS A 1 205 ? -4.396 -2.222 5.519 1.00 97.62 205 LYS A C 1
ATOM 1617 O O . LYS A 1 205 ? -5.405 -1.644 5.113 1.00 97.62 205 LYS A O 1
ATOM 1622 N N . VAL A 1 206 ? -4.263 -2.675 6.760 1.00 97.75 206 VAL A N 1
ATOM 1623 C CA . VAL A 1 206 ? -5.334 -2.601 7.764 1.00 97.75 206 VAL A CA 1
ATOM 1624 C C . VAL A 1 206 ? -4.832 -1.942 9.037 1.00 97.75 206 VAL A C 1
ATOM 1626 O O . VAL A 1 206 ? -3.755 -2.264 9.526 1.00 97.75 206 VAL A O 1
ATOM 1629 N N . THR A 1 207 ? -5.603 -1.003 9.579 1.00 98.44 207 THR A N 1
ATOM 1630 C CA . THR A 1 207 ? -5.334 -0.459 10.910 1.00 98.44 207 THR A CA 1
ATOM 1631 C C . THR A 1 207 ? -5.771 -1.470 11.955 1.00 98.44 207 THR A C 1
ATOM 1633 O O . THR A 1 207 ? -6.920 -1.919 11.933 1.00 98.44 207 THR A O 1
ATOM 1636 N N . VAL A 1 208 ? -4.857 -1.788 12.866 1.00 98.38 208 VAL A N 1
ATOM 1637 C CA . VAL A 1 208 ? -5.100 -2.629 14.035 1.00 98.38 208 VAL A CA 1
ATOM 1638 C C . VAL A 1 208 ? -5.054 -1.746 15.273 1.00 98.38 208 VAL A C 1
ATOM 1640 O O . VAL A 1 208 ? -4.135 -0.950 15.464 1.00 98.38 208 VAL A O 1
ATOM 1643 N N . GLU A 1 209 ? -6.085 -1.851 16.097 1.00 98.56 209 GLU A N 1
ATOM 1644 C CA . GLU A 1 209 ? -6.223 -1.115 17.343 1.00 98.56 209 GLU A CA 1
ATOM 1645 C C . GLU A 1 209 ? -6.130 -2.066 18.531 1.00 98.56 209 GLU A C 1
ATOM 1647 O O . GLU A 1 209 ? -6.495 -3.240 18.454 1.00 98.56 209 GLU A O 1
ATOM 1652 N N . ARG A 1 210 ? -5.631 -1.523 19.637 1.00 97.94 210 ARG A N 1
ATOM 1653 C CA . ARG A 1 210 ? -5.568 -2.161 20.950 1.00 97.94 210 ARG A CA 1
ATOM 1654 C C . ARG A 1 210 ? -6.262 -1.251 21.959 1.00 97.94 210 ARG A C 1
ATOM 1656 O O . ARG A 1 210 ? -6.301 -0.034 21.740 1.00 97.94 210 ARG A O 1
ATOM 1663 N N . PRO A 1 211 ? -6.828 -1.793 23.045 1.00 97.81 211 PRO A N 1
ATOM 1664 C CA . PRO A 1 211 ? -7.551 -0.971 23.997 1.00 97.81 211 PRO A CA 1
ATOM 1665 C C . PRO A 1 211 ? -6.585 -0.129 24.832 1.00 97.81 211 PRO A C 1
ATOM 1667 O O . PRO A 1 211 ? -5.526 -0.595 25.248 1.00 97.81 211 PRO A O 1
ATOM 1670 N N . LEU A 1 212 ? -6.988 1.103 25.122 1.00 97.88 212 LEU A N 1
ATOM 1671 C CA . LEU A 1 212 ? -6.322 1.976 26.078 1.00 97.88 212 LEU A CA 1
ATOM 1672 C C . LEU A 1 212 ? -6.458 1.402 27.488 1.00 97.88 212 LEU A C 1
ATOM 1674 O O . LEU A 1 212 ? -7.575 1.148 27.942 1.00 97.88 212 LEU A O 1
ATOM 1678 N N . ARG A 1 213 ? -5.335 1.255 28.194 1.00 97.56 213 ARG A N 1
ATOM 1679 C CA . ARG A 1 213 ? -5.280 0.740 29.569 1.00 97.56 213 ARG A CA 1
ATOM 1680 C C . ARG A 1 213 ? -4.722 1.795 30.513 1.00 97.56 213 ARG A C 1
ATOM 1682 O O . ARG A 1 213 ? -3.633 2.320 30.284 1.00 97.56 213 ARG A O 1
ATOM 1689 N N . LEU A 1 214 ? -5.493 2.131 31.547 1.00 96.81 214 LEU A N 1
ATOM 1690 C CA . LEU A 1 214 ? -5.173 3.198 32.501 1.00 96.81 214 LEU A CA 1
ATOM 1691 C C . LEU A 1 214 ? -5.390 2.722 33.937 1.00 96.81 214 LEU A C 1
ATOM 1693 O O . LEU A 1 214 ? -6.381 2.055 34.237 1.00 96.81 214 LEU A O 1
ATOM 1697 N N . GLY A 1 215 ? -4.482 3.092 34.836 1.00 95.00 215 GLY A N 1
ATOM 1698 C CA . GLY A 1 215 ? -4.599 2.803 36.261 1.00 95.00 215 GLY A CA 1
ATOM 1699 C C . GLY A 1 215 ? -5.794 3.513 36.906 1.00 95.00 215 GLY A C 1
ATOM 1700 O O . GLY A 1 215 ? -6.143 4.637 36.547 1.00 95.00 215 GLY A O 1
ATOM 1701 N N . GLY A 1 216 ? -6.422 2.857 37.886 1.00 91.00 216 GLY A N 1
ATOM 1702 C CA . GLY A 1 216 ? -7.496 3.452 38.692 1.00 91.00 216 GLY A CA 1
ATOM 1703 C C . GLY A 1 216 ? -8.856 3.574 37.996 1.00 91.00 216 GLY A C 1
ATOM 1704 O O . GLY A 1 216 ? -9.719 4.301 38.491 1.00 91.00 216 GLY A O 1
ATOM 1705 N N . ILE A 1 217 ? -9.066 2.884 36.871 1.00 94.19 217 ILE A N 1
ATOM 1706 C CA . ILE A 1 217 ? -10.363 2.861 36.188 1.00 94.19 217 ILE A CA 1
ATOM 1707 C C . ILE A 1 217 ? -11.293 1.766 36.730 1.00 94.19 217 ILE A C 1
ATOM 1709 O O . ILE A 1 217 ? -10.850 0.719 37.198 1.00 94.19 217 ILE A O 1
ATOM 1713 N N . ASP A 1 218 ? -12.594 2.014 36.620 1.00 94.50 218 ASP A N 1
ATOM 1714 C CA . ASP A 1 218 ? -13.672 1.071 36.899 1.00 94.50 218 ASP A CA 1
ATOM 1715 C C . ASP A 1 218 ? -13.945 0.226 35.637 1.00 94.50 218 ASP A C 1
ATOM 1717 O O . ASP A 1 218 ? -14.395 0.779 34.624 1.00 94.50 218 ASP A O 1
ATOM 1721 N N . PRO A 1 219 ? -13.676 -1.094 35.661 1.00 93.31 219 PRO A N 1
ATOM 1722 C CA . PRO A 1 219 ? -13.858 -1.969 34.506 1.00 93.31 219 PRO A CA 1
ATOM 1723 C C . PRO A 1 219 ? -15.328 -2.278 34.191 1.00 93.31 219 PRO A C 1
ATOM 1725 O O . PRO A 1 219 ? -15.594 -2.913 33.177 1.00 93.31 219 PRO A O 1
ATOM 1728 N N . ASP A 1 220 ? -16.281 -1.842 35.019 1.00 94.62 220 ASP A N 1
ATOM 1729 C CA . ASP A 1 220 ? -17.712 -2.131 34.864 1.00 94.62 220 ASP A CA 1
ATOM 1730 C C . ASP A 1 220 ? -18.517 -0.918 34.363 1.00 94.62 220 ASP A C 1
ATOM 1732 O O . ASP A 1 220 ? -19.753 -0.945 34.289 1.00 94.62 220 ASP A O 1
ATOM 1736 N N . ARG A 1 221 ? -17.835 0.168 33.979 1.00 95.12 221 ARG A N 1
ATOM 1737 C CA . ARG A 1 221 ? -18.468 1.429 33.588 1.00 95.12 221 ARG A CA 1
ATOM 1738 C C . ARG A 1 221 ? -17.882 2.004 32.297 1.00 95.12 221 ARG A C 1
ATOM 1740 O O . ARG A 1 221 ? -16.676 2.081 32.114 1.00 95.12 221 ARG A O 1
ATOM 1747 N N . ALA A 1 222 ? -18.762 2.519 31.435 1.00 96.50 222 ALA A N 1
ATOM 1748 C CA . ALA A 1 222 ? -18.365 3.333 30.288 1.00 96.50 222 ALA A CA 1
ATOM 1749 C C . ALA A 1 222 ? -18.008 4.775 30.691 1.00 96.50 222 ALA A C 1
ATOM 1751 O O . ALA A 1 222 ? -18.697 5.399 31.508 1.00 96.50 222 ALA A O 1
ATOM 1752 N N . TYR A 1 223 ? -16.980 5.321 30.050 1.00 97.69 223 TYR A N 1
ATOM 1753 C CA . TYR A 1 223 ? -16.512 6.690 30.233 1.00 97.69 223 TYR A CA 1
ATOM 1754 C C . TYR A 1 223 ? -16.954 7.585 29.077 1.00 97.69 223 TYR A C 1
ATOM 1756 O O . TYR A 1 223 ? -16.964 7.188 27.913 1.00 97.69 223 TYR A O 1
ATOM 1764 N N . THR A 1 224 ? -17.318 8.827 29.388 1.00 97.75 224 THR A N 1
ATOM 1765 C CA . THR A 1 224 ? -17.647 9.821 28.358 1.00 97.75 224 THR A CA 1
ATOM 1766 C C . THR A 1 224 ? -16.378 10.324 27.655 1.00 97.75 224 THR A C 1
ATOM 1768 O O . THR A 1 224 ? -15.302 10.302 28.254 1.00 97.75 224 THR A O 1
ATOM 1771 N N . PRO A 1 225 ? -16.464 10.885 26.431 1.00 97.56 225 PRO A N 1
ATOM 1772 C CA . PRO A 1 225 ? -15.290 11.442 25.749 1.00 97.56 225 PRO A CA 1
ATOM 1773 C C . PRO A 1 225 ? -14.531 12.499 26.567 1.00 97.56 225 PRO A C 1
ATOM 1775 O O . PRO A 1 225 ? -13.309 12.591 26.488 1.00 97.56 225 PRO A O 1
ATOM 1778 N N . LYS A 1 226 ? -15.247 13.285 27.386 1.00 97.50 226 LYS A N 1
ATOM 1779 C CA . LYS A 1 226 ? -14.644 14.286 28.278 1.00 97.50 226 LYS A CA 1
ATOM 1780 C C . LYS A 1 226 ? -13.842 13.631 29.405 1.00 97.50 226 LYS A C 1
ATOM 1782 O O . LYS A 1 226 ? -12.751 14.097 29.712 1.00 97.50 226 LYS A O 1
ATOM 1787 N N . GLU A 1 227 ? -14.375 12.568 30.002 1.00 97.12 227 GLU A N 1
ATOM 1788 C CA . GLU A 1 227 ? -13.681 11.811 31.047 1.00 97.12 227 GLU A CA 1
ATOM 1789 C C . GLU A 1 227 ? -12.468 11.078 30.484 1.00 97.12 227 GLU A C 1
ATOM 1791 O O . GLU A 1 227 ? -11.395 11.185 31.058 1.00 97.12 227 GLU A O 1
ATOM 1796 N N . ILE A 1 228 ? -12.601 10.420 29.327 1.00 96.81 228 ILE A N 1
ATOM 1797 C CA . ILE A 1 228 ? -11.482 9.755 28.644 1.00 96.81 228 ILE A CA 1
ATOM 1798 C C . ILE A 1 228 ? -10.355 10.752 28.365 1.00 96.81 228 ILE A C 1
ATOM 1800 O O . ILE A 1 228 ? -9.193 10.446 28.615 1.00 96.81 228 ILE A O 1
ATOM 1804 N N . LYS A 1 229 ? -10.684 11.958 27.881 1.00 96.62 229 LYS A N 1
ATOM 1805 C CA . LYS A 1 229 ? -9.681 13.003 27.651 1.00 96.62 229 LYS A CA 1
ATOM 1806 C C . LYS A 1 229 ? -8.949 13.382 28.942 1.00 96.62 229 LYS A C 1
ATOM 1808 O O . LYS A 1 229 ? -7.727 13.425 28.935 1.00 96.62 229 LYS A O 1
ATOM 1813 N N . ALA A 1 230 ? -9.680 13.610 30.033 1.00 95.81 230 ALA A N 1
ATOM 1814 C CA . ALA A 1 230 ? -9.073 13.930 31.324 1.00 95.81 230 ALA A CA 1
ATOM 1815 C C . ALA A 1 230 ? -8.199 12.775 31.845 1.00 95.81 230 ALA A C 1
ATOM 1817 O O . ALA A 1 230 ? -7.071 12.999 32.261 1.00 95.81 230 ALA A O 1
ATOM 1818 N N . LEU A 1 231 ? -8.679 11.532 31.744 1.00 95.00 231 LEU A N 1
ATOM 1819 C CA . LEU A 1 231 ? -7.937 10.341 32.160 1.00 95.00 231 LEU A CA 1
ATOM 1820 C C . LEU A 1 231 ? -6.643 10.156 31.361 1.00 95.00 231 LEU A C 1
ATOM 1822 O O . LEU A 1 231 ? -5.625 9.831 31.955 1.00 95.00 231 LEU A O 1
ATOM 1826 N N . LYS A 1 232 ? -6.644 10.417 30.046 1.00 94.25 232 LYS A N 1
ATOM 1827 C CA . LYS A 1 232 ? -5.421 10.382 29.220 1.00 94.25 232 LYS A CA 1
ATOM 1828 C C . LYS A 1 232 ? -4.360 11.392 29.680 1.00 94.25 232 LYS A C 1
ATOM 1830 O O . LYS A 1 232 ? -3.181 11.168 29.432 1.00 94.25 232 LYS A O 1
ATOM 1835 N N . GLU A 1 233 ? -4.771 12.494 30.309 1.00 94.19 233 GLU A N 1
ATOM 1836 C CA . GLU A 1 233 ? -3.874 13.540 30.816 1.00 94.19 233 GLU A CA 1
ATOM 1837 C C . GLU A 1 233 ? -3.388 13.256 32.249 1.00 94.19 233 GLU A C 1
ATOM 1839 O O . GLU A 1 233 ? -2.294 13.683 32.611 1.00 94.19 233 GLU A O 1
ATOM 1844 N N . THR A 1 234 ? -4.182 12.555 33.069 1.00 92.75 234 THR A N 1
ATOM 1845 C CA . THR A 1 234 ? -3.917 12.410 34.513 1.00 92.75 234 THR A CA 1
ATOM 1846 C C . THR A 1 234 ? -3.588 10.996 34.981 1.00 92.75 234 THR A C 1
ATOM 1848 O O . THR A 1 234 ? -2.982 10.849 36.038 1.00 92.75 234 THR A O 1
ATOM 1851 N N . ALA A 1 235 ? -4.054 9.959 34.283 1.00 92.88 235 ALA A N 1
ATOM 1852 C CA . ALA A 1 235 ? -3.898 8.572 34.709 1.00 92.88 235 ALA A CA 1
ATOM 1853 C C . ALA A 1 235 ? -2.641 7.943 34.101 1.00 92.88 235 ALA A C 1
ATOM 1855 O O . ALA A 1 235 ? -2.291 8.194 32.947 1.00 92.88 235 ALA A O 1
ATOM 1856 N N . GLU A 1 236 ? -1.983 7.085 34.877 1.00 92.25 236 GLU A N 1
ATOM 1857 C CA . GLU A 1 236 ? -0.827 6.328 34.408 1.00 92.25 236 GLU A CA 1
ATOM 1858 C C . GLU A 1 236 ? -1.268 5.185 33.487 1.00 92.25 236 GLU A C 1
ATOM 1860 O O . GLU A 1 236 ? -2.252 4.489 33.752 1.00 92.25 236 GLU A O 1
ATOM 1865 N N . ARG A 1 237 ? -0.526 4.988 32.397 1.00 93.88 237 ARG A N 1
ATOM 1866 C CA . ARG A 1 237 ? -0.700 3.849 31.490 1.00 93.88 237 ARG A CA 1
ATOM 1867 C C . ARG A 1 237 ? 0.033 2.642 32.054 1.00 93.88 237 ARG A C 1
ATOM 1869 O O . ARG A 1 237 ? 1.198 2.758 32.424 1.00 93.88 237 ARG A O 1
ATOM 1876 N N . ALA A 1 238 ? -0.629 1.492 32.067 1.00 90.12 238 ALA A N 1
ATOM 1877 C CA . ALA A 1 238 ? -0.027 0.228 32.474 1.00 90.12 238 ALA A CA 1
ATOM 1878 C C . ALA A 1 238 ? -0.612 -0.922 31.646 1.00 90.12 238 ALA A C 1
ATOM 1880 O O . ALA A 1 238 ? -1.808 -0.938 31.358 1.00 90.12 238 ALA A O 1
ATOM 1881 N N . GLU A 1 239 ? 0.233 -1.868 31.238 1.00 85.94 239 GLU A N 1
ATOM 1882 C CA . GLU A 1 239 ? -0.157 -2.977 30.356 1.00 85.94 239 GLU A CA 1
ATOM 1883 C C . GLU A 1 239 ? -1.146 -3.945 31.025 1.00 85.94 239 GLU A C 1
ATOM 1885 O O . GLU A 1 239 ? -2.020 -4.506 30.367 1.00 85.94 239 GLU A O 1
ATOM 1890 N N . ASP A 1 240 ? -1.052 -4.091 32.345 1.00 90.25 240 ASP A N 1
ATOM 1891 C CA . ASP A 1 240 ? -1.910 -4.928 33.182 1.00 90.25 240 ASP A CA 1
ATOM 1892 C C . ASP A 1 240 ? -3.154 -4.196 33.714 1.00 90.25 240 ASP A C 1
ATOM 1894 O O . ASP A 1 240 ? -4.054 -4.831 34.273 1.00 90.25 240 ASP A O 1
ATOM 1898 N N . ALA A 1 241 ? -3.252 -2.876 33.521 1.00 94.94 241 ALA A N 1
ATOM 1899 C CA . ALA A 1 241 ? -4.423 -2.117 33.938 1.00 94.94 241 ALA A CA 1
ATOM 1900 C C . ALA A 1 241 ? -5.664 -2.494 33.113 1.00 94.94 241 ALA A C 1
ATOM 1902 O O . ALA A 1 241 ? -5.540 -2.899 31.952 1.00 94.94 241 ALA A O 1
ATOM 1903 N N . PRO A 1 242 ? -6.885 -2.343 33.659 1.00 95.19 242 PRO A N 1
ATOM 1904 C CA . PRO A 1 242 ? -8.098 -2.632 32.908 1.00 95.19 242 PRO A CA 1
ATOM 1905 C C . PRO A 1 242 ? -8.229 -1.752 31.648 1.00 95.19 242 PRO A C 1
ATOM 1907 O O . PRO A 1 242 ? -7.687 -0.643 31.604 1.00 95.19 242 PRO A O 1
ATOM 1910 N N . PRO A 1 243 ? -8.950 -2.220 30.613 1.00 97.19 243 PRO A N 1
ATOM 1911 C CA . PRO A 1 243 ? -9.195 -1.436 29.412 1.00 97.19 243 PRO A CA 1
ATOM 1912 C C . PRO A 1 243 ? -10.298 -0.396 29.647 1.00 97.19 243 PRO A C 1
ATOM 1914 O O . PRO A 1 243 ? -11.323 -0.673 30.273 1.00 97.19 243 PRO A O 1
ATOM 1917 N N . VAL A 1 244 ? -10.119 0.805 29.103 1.00 97.94 244 VAL A N 1
ATOM 1918 C CA . VAL A 1 244 ? -11.100 1.891 29.198 1.00 97.94 244 VAL A CA 1
ATOM 1919 C C . VAL A 1 244 ? -12.308 1.569 28.324 1.00 97.94 244 VAL A C 1
ATOM 1921 O O . VAL A 1 244 ? -12.215 1.513 27.097 1.00 97.94 244 VAL A O 1
ATOM 1924 N N . ILE A 1 245 ? -13.473 1.392 28.949 1.00 97.94 245 ILE A N 1
ATOM 1925 C CA . ILE A 1 245 ? -14.727 1.169 28.228 1.00 97.94 245 ILE A CA 1
ATOM 1926 C C . ILE A 1 245 ? -15.230 2.498 27.671 1.00 97.94 245 ILE A C 1
ATOM 1928 O O . ILE A 1 245 ? -15.586 3.417 28.411 1.00 97.94 245 ILE A O 1
ATOM 1932 N N . LYS A 1 246 ? -15.332 2.575 26.346 1.00 98.00 246 LYS A N 1
ATOM 1933 C CA . LYS A 1 246 ? -15.924 3.708 25.632 1.00 98.00 246 LYS A CA 1
ATOM 1934 C C . LYS A 1 246 ? -17.444 3.606 25.590 1.00 98.00 246 LYS A C 1
ATOM 1936 O O . LYS A 1 246 ? -18.145 4.614 25.685 1.00 98.00 246 LYS A O 1
ATOM 1941 N N . LYS A 1 247 ? -17.978 2.392 25.428 1.00 97.56 247 LYS A N 1
ATOM 1942 C CA . LYS A 1 247 ? -19.421 2.169 25.291 1.00 97.56 247 LYS A CA 1
ATOM 1943 C C . LYS A 1 247 ? -19.836 0.780 25.756 1.00 97.56 247 LYS A C 1
ATOM 1945 O O . LYS A 1 247 ? -19.173 -0.205 25.457 1.00 97.56 247 LYS A O 1
ATOM 1950 N N . ILE A 1 248 ? -20.985 0.716 26.427 1.00 96.50 248 ILE A N 1
ATOM 1951 C CA . ILE A 1 248 ? -21.686 -0.528 26.764 1.00 96.50 248 ILE A CA 1
ATOM 1952 C C . ILE A 1 248 ? -22.948 -0.592 25.906 1.00 96.50 248 ILE A C 1
ATOM 1954 O O . ILE A 1 248 ? -23.819 0.281 25.992 1.00 96.50 248 ILE A O 1
ATOM 1958 N N . HIS A 1 249 ? -23.064 -1.621 25.076 1.00 94.31 249 HIS A N 1
ATOM 1959 C CA . HIS A 1 249 ? -24.262 -1.876 24.286 1.00 94.31 249 HIS A CA 1
ATOM 1960 C C . HIS A 1 249 ? -25.328 -2.580 25.122 1.00 94.31 249 HIS A C 1
ATOM 1962 O O . HIS A 1 249 ? -25.046 -3.475 25.920 1.00 94.31 249 HIS A O 1
ATOM 1968 N N . LYS A 1 250 ? -26.585 -2.173 24.924 1.00 78.56 250 LYS A N 1
ATOM 1969 C CA . LYS A 1 250 ? -27.747 -2.808 25.557 1.00 78.56 250 LYS A CA 1
ATOM 1970 C C . LYS A 1 250 ? -28.117 -4.114 24.831 1.00 78.56 250 LYS A C 1
ATOM 1972 O O . LYS A 1 250 ? -27.529 -4.481 23.817 1.00 78.56 250 LYS A O 1
ATOM 1977 N N . LYS A 1 251 ? -29.110 -4.818 25.378 1.00 78.25 251 LYS A N 1
ATOM 1978 C CA . LYS A 1 251 ? -29.572 -6.147 24.944 1.00 78.25 251 LYS A CA 1
ATOM 1979 C C . LYS A 1 251 ? -29.799 -6.218 23.421 1.00 78.25 251 LYS A C 1
ATOM 1981 O O . LYS A 1 251 ? -30.564 -5.419 22.891 1.00 78.25 251 LYS A O 1
ATOM 1986 N N . GLY A 1 252 ? -29.170 -7.192 22.758 1.00 80.62 252 GLY A N 1
ATOM 1987 C CA . GLY A 1 252 ? -29.322 -7.465 21.319 1.00 80.62 252 GLY A CA 1
ATOM 19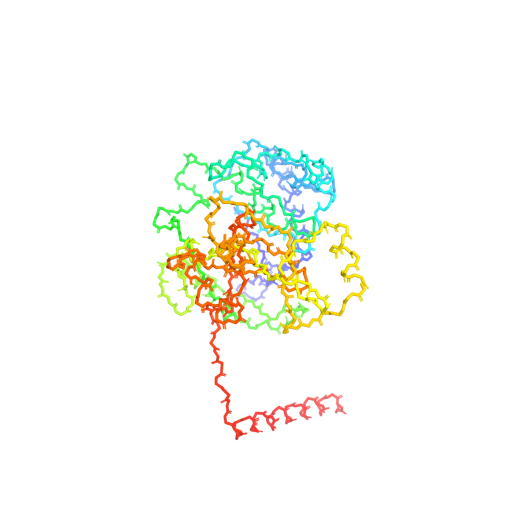88 C C . GLY A 1 252 ? -28.061 -7.253 20.473 1.00 80.62 252 GLY A C 1
ATOM 1989 O O . GLY A 1 252 ? -28.033 -7.709 19.335 1.00 80.62 252 GLY A O 1
ATOM 1990 N N . ALA A 1 253 ? -27.017 -6.613 21.010 1.00 90.00 253 ALA A N 1
ATOM 1991 C CA . ALA A 1 253 ? -25.729 -6.520 20.323 1.00 90.00 253 ALA A CA 1
ATOM 1992 C C . ALA A 1 253 ? -25.036 -7.890 20.238 1.00 90.00 253 ALA A C 1
ATOM 1994 O O . ALA A 1 253 ? -25.044 -8.660 21.201 1.00 90.00 253 ALA A O 1
ATOM 1995 N N . VAL A 1 254 ? -24.429 -8.172 19.085 1.00 94.12 254 VAL A N 1
ATOM 1996 C CA . VAL A 1 254 ? -23.633 -9.378 18.837 1.00 94.12 254 VAL A CA 1
ATOM 1997 C C . VAL A 1 254 ? -22.163 -9.013 19.010 1.00 94.12 254 VAL A C 1
ATOM 1999 O O . VAL A 1 254 ? -21.712 -8.008 18.465 1.00 94.12 254 VAL A O 1
ATOM 2002 N N . ALA A 1 255 ? -21.432 -9.803 19.795 1.00 96.19 255 ALA A N 1
ATOM 2003 C CA . ALA A 1 255 ? -19.997 -9.617 19.949 1.00 96.19 255 ALA A CA 1
ATOM 2004 C C . ALA A 1 255 ? -19.270 -9.986 18.649 1.00 96.19 255 ALA A C 1
ATOM 2006 O O . ALA A 1 255 ? -19.564 -11.004 18.024 1.00 96.19 255 ALA A O 1
ATOM 2007 N N . ASP A 1 256 ? -18.296 -9.166 18.290 1.00 96.88 256 ASP A N 1
ATOM 2008 C CA . ASP A 1 256 ? -17.359 -9.381 17.198 1.00 96.88 256 ASP A CA 1
ATOM 2009 C C . ASP A 1 256 ? -16.002 -8.797 17.619 1.00 96.88 256 ASP A C 1
ATOM 2011 O O . ASP A 1 256 ? -15.687 -7.646 17.294 1.00 96.88 256 ASP A O 1
ATOM 2015 N N . PRO A 1 257 ? -15.208 -9.553 18.403 1.00 97.19 257 PRO A N 1
ATOM 2016 C CA . PRO A 1 257 ? -13.951 -9.053 18.953 1.00 97.19 257 PRO A CA 1
ATOM 2017 C C . PRO A 1 257 ? -12.978 -8.573 17.874 1.00 97.19 257 PRO A C 1
ATOM 2019 O O . PRO A 1 257 ? -12.275 -7.594 18.079 1.00 97.19 257 PRO A O 1
ATOM 2022 N N . LEU A 1 258 ? -13.003 -9.187 16.685 1.00 97.25 258 LEU A N 1
ATOM 2023 C CA . LEU A 1 258 ? -12.158 -8.790 15.555 1.00 97.25 258 LEU A CA 1
ATOM 2024 C C . LEU A 1 258 ? -12.512 -7.408 14.993 1.00 97.25 258 LEU A C 1
ATOM 2026 O O . LEU A 1 258 ? -11.706 -6.837 14.264 1.00 97.25 258 LEU A O 1
ATOM 2030 N N . ARG A 1 259 ? -13.692 -6.873 15.327 1.00 96.88 259 ARG A N 1
ATOM 2031 C CA . ARG A 1 259 ? -14.181 -5.546 14.923 1.00 96.88 259 ARG A CA 1
ATOM 2032 C C . ARG A 1 259 ? -14.480 -4.639 16.122 1.00 96.88 259 ARG A C 1
ATOM 2034 O O . ARG A 1 259 ? -15.283 -3.717 16.011 1.00 96.88 259 ARG A O 1
ATOM 2041 N N . GLY A 1 260 ? -13.849 -4.905 17.267 1.00 96.88 260 GLY A N 1
ATOM 2042 C CA . GLY A 1 260 ? -13.897 -4.030 18.439 1.00 96.88 260 GLY A CA 1
ATOM 2043 C C . GLY A 1 260 ? -15.141 -4.189 19.320 1.00 96.88 260 GLY A C 1
ATOM 2044 O O . GLY A 1 260 ? -15.396 -3.333 20.166 1.0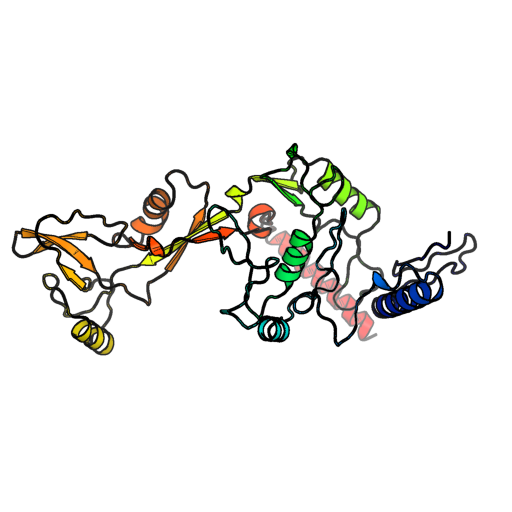0 96.88 260 GLY A O 1
ATOM 2045 N N . LEU A 1 261 ? -15.922 -5.262 19.137 1.00 97.25 261 LEU A N 1
ATOM 2046 C CA . LEU A 1 261 ? -17.114 -5.567 19.933 1.00 97.25 261 LEU A CA 1
ATOM 2047 C C . LEU A 1 261 ? -16.861 -6.772 20.844 1.00 97.25 261 LEU A C 1
ATOM 2049 O O . LEU A 1 261 ? -16.914 -7.921 20.410 1.00 97.25 261 LEU A O 1
ATOM 2053 N N . PHE A 1 262 ? -16.632 -6.527 22.129 1.00 97.25 262 PHE A N 1
ATOM 2054 C CA . PHE A 1 262 ? -16.188 -7.552 23.075 1.00 97.25 262 PHE A CA 1
ATOM 2055 C C . PHE A 1 262 ? -17.325 -8.031 23.975 1.00 97.25 262 PHE A C 1
ATOM 2057 O O . PHE A 1 262 ? -18.052 -7.224 24.549 1.00 97.25 262 PHE A O 1
ATOM 2064 N N . ALA A 1 263 ? -17.480 -9.348 24.122 1.00 95.69 263 ALA A N 1
ATOM 2065 C CA . ALA A 1 263 ? -18.412 -9.916 25.091 1.00 95.69 263 ALA A CA 1
ATOM 2066 C C . ALA A 1 263 ? -17.859 -9.754 26.514 1.00 95.69 263 ALA A C 1
ATOM 2068 O O . ALA A 1 263 ? -16.711 -10.107 26.776 1.00 95.69 263 ALA A O 1
ATOM 2069 N N . ALA A 1 264 ? -18.686 -9.267 27.438 1.00 94.06 264 ALA A N 1
ATOM 2070 C CA . ALA A 1 264 ? -18.335 -9.134 28.848 1.00 94.06 264 ALA A CA 1
ATOM 2071 C C . ALA A 1 264 ? -19.554 -9.372 29.751 1.00 94.06 264 ALA A C 1
ATOM 2073 O O . ALA A 1 264 ? -20.685 -9.515 29.282 1.00 94.06 264 ALA A O 1
ATOM 2074 N N . THR A 1 265 ? -19.326 -9.413 31.063 1.00 92.75 265 THR A N 1
ATOM 2075 C CA . THR A 1 265 ? -20.389 -9.510 32.070 1.00 92.75 265 THR A CA 1
ATOM 2076 C C . THR A 1 265 ? -20.243 -8.366 33.060 1.00 92.75 265 THR A C 1
ATOM 2078 O O . THR A 1 265 ? -19.235 -8.301 33.747 1.00 92.75 265 THR A O 1
ATOM 2081 N N . ILE A 1 266 ? -21.259 -7.506 33.157 1.00 89.81 266 ILE A N 1
ATOM 2082 C CA . ILE A 1 266 ? -21.294 -6.379 34.101 1.00 89.81 266 ILE A CA 1
ATOM 2083 C C . ILE A 1 266 ? -22.498 -6.564 35.021 1.00 89.81 266 ILE A C 1
ATOM 2085 O O . ILE A 1 266 ? -23.629 -6.731 34.552 1.00 89.81 266 ILE A O 1
ATOM 2089 N N . GLY A 1 267 ? -22.270 -6.586 36.338 1.00 86.56 267 GLY A N 1
ATOM 2090 C CA . GLY A 1 267 ? -23.335 -6.797 37.328 1.00 86.56 267 GLY A CA 1
ATOM 2091 C C . GLY A 1 267 ? -24.141 -8.086 37.095 1.00 86.56 267 GLY A C 1
ATOM 2092 O O . GLY A 1 267 ? -25.366 -8.088 37.233 1.00 86.56 267 GLY A O 1
ATOM 2093 N N . GLY A 1 268 ? -23.472 -9.156 36.649 1.00 86.94 268 GLY A N 1
ATOM 2094 C CA . GLY A 1 268 ? -24.084 -10.455 36.339 1.00 86.94 268 GLY A CA 1
ATOM 2095 C C . GLY A 1 268 ? -24.902 -10.502 35.042 1.00 86.94 268 GLY A C 1
ATOM 2096 O O . GLY A 1 268 ? -25.550 -11.511 34.769 1.00 86.94 268 GLY A O 1
ATOM 2097 N N . LYS A 1 269 ? -24.898 -9.433 34.234 1.00 89.69 269 LYS A N 1
ATOM 2098 C CA . LYS A 1 269 ? -25.616 -9.375 32.954 1.00 89.69 269 LYS A CA 1
ATOM 2099 C C . LYS A 1 269 ? -24.634 -9.446 31.783 1.00 89.69 269 LYS A C 1
ATOM 2101 O O . LYS A 1 269 ? -23.668 -8.683 31.782 1.00 89.69 269 LYS A O 1
ATOM 2106 N N . PRO A 1 270 ? -24.892 -10.294 30.771 1.00 92.50 270 PRO A N 1
ATOM 2107 C CA . PRO A 1 270 ? -24.088 -10.305 29.559 1.00 92.50 270 PRO A CA 1
ATOM 2108 C C . PRO A 1 270 ? -24.289 -8.993 28.796 1.00 92.50 270 PRO A C 1
ATOM 2110 O O . PRO A 1 270 ? -25.423 -8.556 28.569 1.00 92.50 270 PRO A O 1
ATOM 2113 N N . VAL A 1 271 ? -23.182 -8.374 28.407 1.00 95.00 271 VAL A N 1
ATOM 2114 C CA . VAL A 1 271 ? -23.126 -7.114 27.663 1.00 95.00 271 VAL A CA 1
ATOM 2115 C C . VAL A 1 271 ? -22.094 -7.212 26.542 1.00 95.00 271 VAL A C 1
ATOM 2117 O O . VAL A 1 271 ? -21.240 -8.099 26.542 1.00 95.00 271 VAL A O 1
ATOM 2120 N N . VAL A 1 272 ? -22.170 -6.284 25.588 1.00 97.19 272 VAL A N 1
ATOM 2121 C CA . VAL A 1 272 ? -21.137 -6.094 24.562 1.00 97.19 272 VAL A CA 1
ATOM 2122 C C . VAL A 1 272 ? -20.509 -4.721 24.755 1.00 97.19 272 VAL A C 1
ATOM 2124 O O . VAL A 1 272 ? -21.224 -3.740 24.964 1.00 97.19 272 VAL A O 1
ATOM 2127 N N . LEU A 1 273 ? -19.184 -4.656 24.703 1.00 96.62 273 LEU A N 1
ATOM 2128 C CA . LEU A 1 273 ? -18.387 -3.468 24.976 1.00 96.62 273 LEU A CA 1
ATOM 2129 C C . LEU A 1 273 ? -17.660 -2.995 23.720 1.00 96.62 273 LEU A C 1
ATOM 2131 O O . LEU A 1 273 ? -17.226 -3.813 22.914 1.00 96.62 273 LEU A O 1
ATOM 2135 N N . GLU A 1 274 ? -17.479 -1.684 23.606 1.00 97.75 274 GLU A N 1
ATOM 2136 C CA . GLU A 1 274 ? -16.424 -1.083 22.786 1.00 97.75 274 GLU A CA 1
ATOM 2137 C C . GLU A 1 274 ? -15.392 -0.460 23.727 1.00 97.75 274 GLU A C 1
ATOM 2139 O O . GLU A 1 274 ? -15.754 0.303 24.637 1.00 97.75 274 GLU A O 1
ATOM 2144 N N . TYR A 1 275 ? -14.117 -0.753 23.495 1.00 98.12 275 TYR A N 1
ATOM 2145 C CA . TYR A 1 275 ? -13.019 -0.109 24.205 1.00 98.12 275 TYR A CA 1
ATOM 2146 C C . TYR A 1 275 ? -12.584 1.175 23.498 1.00 98.12 275 TYR A C 1
ATOM 2148 O O . TYR A 1 275 ? -12.759 1.344 22.291 1.00 98.12 275 TYR A O 1
ATOM 2156 N N . GLU A 1 276 ? -12.035 2.109 24.268 1.00 98.00 276 GLU A N 1
ATOM 2157 C CA . GLU A 1 276 ? -11.336 3.259 23.703 1.00 98.00 276 GLU A CA 1
ATOM 2158 C C . GLU A 1 276 ? -10.013 2.780 23.083 1.00 98.00 276 GLU A C 1
ATOM 2160 O O . GLU A 1 276 ? -9.251 2.105 23.778 1.00 98.00 276 GLU A O 1
ATOM 2165 N N . PRO A 1 277 ? -9.709 3.107 21.815 1.00 97.88 277 PRO A N 1
ATOM 2166 C CA . PRO A 1 277 ? -8.439 2.728 21.214 1.00 97.88 277 PRO A CA 1
ATOM 2167 C C . PRO A 1 277 ? -7.273 3.501 21.830 1.00 97.88 277 PRO A C 1
ATOM 2169 O O . PRO A 1 277 ? -7.353 4.710 22.078 1.00 97.88 277 PRO A O 1
ATOM 2172 N N . ASP A 1 278 ? -6.158 2.803 22.012 1.00 96.81 278 ASP A N 1
ATOM 2173 C CA . ASP A 1 278 ? -4.877 3.411 22.331 1.00 96.81 278 ASP A CA 1
ATOM 2174 C C . ASP A 1 278 ? -4.178 3.866 21.045 1.00 96.81 278 ASP A C 1
ATOM 2176 O O . ASP A 1 278 ? -3.781 3.054 20.210 1.00 96.81 278 ASP A O 1
ATOM 2180 N N . THR A 1 279 ? -4.016 5.177 20.871 1.00 94.81 279 THR A N 1
ATOM 2181 C CA . THR A 1 279 ? -3.332 5.734 19.698 1.00 94.81 279 THR A CA 1
ATOM 2182 C C . THR A 1 279 ? -1.843 5.420 19.668 1.00 94.81 279 THR A C 1
ATOM 2184 O O . THR A 1 279 ? -1.270 5.430 18.582 1.00 94.81 279 THR A O 1
ATOM 2187 N N . ASP A 1 280 ? -1.234 5.136 20.821 1.00 94.38 280 ASP A N 1
ATOM 2188 C CA . ASP A 1 280 ? 0.207 4.891 20.938 1.00 94.38 280 ASP A CA 1
ATOM 2189 C C . ASP A 1 280 ? 0.550 3.424 20.648 1.00 94.38 280 ASP A C 1
ATOM 2191 O O . ASP A 1 280 ? 1.684 3.107 20.303 1.00 94.38 280 ASP A O 1
ATOM 2195 N N . LEU A 1 281 ? -0.448 2.539 20.745 1.00 95.88 281 LEU A N 1
ATOM 2196 C CA . LEU A 1 281 ? -0.350 1.119 20.398 1.00 95.88 281 LEU A CA 1
ATOM 2197 C C . LEU A 1 281 ? -1.063 0.778 19.083 1.00 95.88 281 LEU A C 1
ATOM 2199 O O . LEU A 1 281 ? -1.174 -0.397 18.734 1.00 95.88 281 LEU A O 1
ATOM 2203 N N . ARG A 1 282 ? -1.589 1.784 18.372 1.00 97.44 282 ARG A N 1
ATOM 2204 C CA . ARG A 1 282 ? -2.199 1.593 17.056 1.00 97.44 282 ARG A CA 1
ATOM 2205 C C . ARG A 1 282 ? -1.116 1.208 16.061 1.00 97.44 282 ARG A C 1
ATOM 2207 O O . ARG A 1 282 ? -0.148 1.946 15.891 1.00 97.44 282 ARG A O 1
ATOM 2214 N N . ASP A 1 283 ? -1.362 0.135 15.326 1.00 96.69 283 ASP A N 1
ATOM 2215 C CA . ASP A 1 283 ? -0.456 -0.330 14.285 1.00 96.69 283 ASP A CA 1
ATOM 2216 C C . ASP A 1 283 ? -1.158 -0.438 12.928 1.00 96.69 283 ASP A C 1
ATOM 2218 O O . ASP A 1 283 ? -2.368 -0.223 12.774 1.00 96.69 283 ASP A O 1
ATOM 2222 N N . THR A 1 284 ? -0.370 -0.713 11.898 1.00 97.44 284 THR A N 1
ATOM 2223 C CA . THR A 1 284 ? -0.843 -1.032 10.568 1.00 97.44 284 THR A CA 1
ATOM 2224 C C . THR A 1 284 ? -0.210 -2.312 10.063 1.00 97.44 284 THR A C 1
ATOM 2226 O O . THR A 1 284 ? 0.985 -2.359 9.793 1.00 97.44 284 THR A O 1
ATOM 2229 N N . GLU A 1 285 ? -1.058 -3.294 9.794 1.00 97.50 285 GLU A N 1
ATOM 2230 C CA . GLU A 1 285 ? -0.646 -4.565 9.219 1.00 97.50 285 GLU A CA 1
ATOM 2231 C C . GLU A 1 285 ? -0.754 -4.548 7.696 1.00 97.50 285 GLU A C 1
ATOM 2233 O O . GLU A 1 285 ? -1.661 -3.933 7.120 1.00 97.50 285 GLU A O 1
ATOM 2238 N N . GLN A 1 286 ? 0.169 -5.252 7.041 1.00 97.31 286 GLN A N 1
ATOM 2239 C CA . GLN A 1 286 ? 0.112 -5.548 5.612 1.00 97.31 286 GLN A CA 1
ATOM 2240 C C . GLN A 1 286 ? -0.175 -7.036 5.420 1.00 97.31 286 GLN A C 1
ATOM 2242 O O . GLN A 1 286 ? 0.718 -7.874 5.505 1.00 97.31 286 GLN A O 1
ATOM 2247 N N . VAL A 1 287 ? -1.434 -7.361 5.144 1.00 97.50 287 VAL A N 1
ATOM 2248 C CA . VAL A 1 287 ? -1.887 -8.739 4.939 1.00 97.50 287 VAL A CA 1
ATOM 2249 C C . VAL A 1 287 ? -1.809 -9.078 3.449 1.00 97.50 287 VAL A C 1
ATOM 2251 O O . VAL A 1 287 ? -2.472 -8.398 2.667 1.00 97.50 287 VAL A O 1
ATOM 2254 N N . PRO A 1 288 ? -1.057 -10.101 3.008 1.00 96.62 288 PRO A N 1
ATOM 2255 C CA . PRO A 1 288 ? -0.978 -10.462 1.590 1.00 96.62 288 PRO A CA 1
ATOM 2256 C C . PRO A 1 288 ? -2.364 -10.699 0.973 1.00 96.62 288 PRO A C 1
ATOM 2258 O O . PRO A 1 288 ? -3.188 -11.372 1.581 1.00 96.62 288 PRO A O 1
ATOM 2261 N N . LEU A 1 289 ? -2.625 -10.225 -0.255 1.00 96.81 289 LEU A N 1
ATOM 2262 C CA . LEU A 1 289 ? -3.926 -10.463 -0.922 1.00 96.81 289 LEU A CA 1
ATOM 2263 C C . LEU A 1 289 ? -4.216 -11.953 -1.160 1.00 96.81 289 LEU A C 1
ATOM 2265 O O . LEU A 1 289 ? -5.364 -12.337 -1.371 1.00 96.81 289 LEU A O 1
ATOM 2269 N N . LEU A 1 290 ? -3.167 -12.776 -1.181 1.00 96.38 290 LEU A N 1
ATOM 2270 C CA . LEU A 1 290 ? -3.248 -14.226 -1.344 1.00 96.38 290 LEU A CA 1
ATOM 2271 C C . LEU A 1 290 ? -3.290 -14.982 -0.008 1.00 96.38 290 LEU A C 1
ATOM 2273 O O . LEU A 1 290 ? -3.183 -16.204 -0.009 1.00 96.38 290 LEU A O 1
ATOM 2277 N N . GLU A 1 291 ? -3.418 -14.280 1.119 1.00 96.19 291 GLU A N 1
ATOM 2278 C CA . GLU A 1 291 ? -3.578 -14.908 2.429 1.00 96.19 291 GLU A CA 1
ATOM 2279 C C . GLU A 1 291 ? -4.867 -15.740 2.469 1.00 96.19 291 GLU A C 1
ATOM 2281 O O . GLU A 1 291 ? -5.972 -15.219 2.269 1.00 96.19 291 GLU A O 1
ATOM 2286 N N . ASP A 1 292 ? -4.727 -17.034 2.755 1.00 96.31 292 ASP A N 1
ATOM 2287 C CA . ASP A 1 292 ? -5.872 -17.930 2.873 1.00 96.31 292 ASP A CA 1
ATOM 2288 C C . ASP A 1 292 ? -6.713 -17.565 4.104 1.00 96.31 292 ASP A C 1
ATOM 2290 O O . ASP A 1 292 ? -6.204 -17.391 5.208 1.00 96.31 292 ASP A O 1
ATOM 2294 N N . GLY A 1 293 ? -8.019 -17.386 3.909 1.00 95.25 293 GLY A N 1
ATOM 2295 C CA . GLY A 1 293 ? -8.921 -16.841 4.931 1.00 95.25 293 GLY A CA 1
ATOM 2296 C C . GLY A 1 293 ? -8.777 -15.329 5.199 1.00 95.25 293 GLY A C 1
ATOM 2297 O O . GLY A 1 293 ? -9.473 -14.795 6.072 1.00 95.25 293 GLY A O 1
ATOM 2298 N N . GLY A 1 294 ? -7.936 -14.625 4.432 1.00 96.56 294 GLY A N 1
ATOM 2299 C CA . GLY A 1 294 ? -7.817 -13.167 4.403 1.00 96.56 294 GLY A CA 1
ATOM 2300 C C . GLY A 1 294 ? -7.413 -12.522 5.734 1.00 96.56 294 GLY A C 1
ATOM 2301 O O . GLY A 1 294 ? -6.765 -13.129 6.584 1.00 96.56 294 GLY A O 1
ATOM 2302 N N . ILE A 1 295 ? -7.837 -11.268 5.935 1.00 97.44 295 ILE A N 1
ATOM 2303 C CA . ILE A 1 295 ? -7.484 -10.442 7.110 1.00 97.44 295 ILE A CA 1
ATOM 2304 C C . ILE A 1 295 ? -7.780 -11.161 8.436 1.00 97.44 295 ILE A C 1
ATOM 2306 O O . ILE A 1 295 ? -6.994 -11.090 9.376 1.00 97.44 295 ILE A O 1
ATOM 2310 N N . VAL A 1 296 ? -8.904 -11.877 8.518 1.00 96.94 296 VAL A N 1
ATOM 2311 C CA . VAL A 1 296 ? -9.324 -12.569 9.745 1.00 96.94 296 VAL A CA 1
ATOM 2312 C C . VAL A 1 296 ? -8.383 -13.719 10.098 1.00 96.94 296 VAL A C 1
ATOM 2314 O O . VAL A 1 296 ? -8.037 -13.881 11.269 1.00 96.94 296 VAL A O 1
ATOM 2317 N N . ALA A 1 297 ? -7.983 -14.523 9.113 1.00 97.69 297 ALA A N 1
ATOM 2318 C CA . ALA A 1 297 ? -7.049 -15.620 9.339 1.00 97.69 297 ALA A CA 1
ATOM 2319 C C . ALA A 1 297 ? -5.665 -15.095 9.735 1.00 97.69 297 ALA A C 1
ATOM 2321 O O . ALA A 1 297 ? -5.096 -15.581 10.713 1.00 97.69 297 ALA A O 1
ATOM 2322 N N . PHE A 1 298 ? -5.192 -14.041 9.061 1.00 98.12 298 PHE A N 1
ATOM 2323 C CA . PHE A 1 298 ? -3.939 -13.372 9.405 1.00 98.12 298 PHE A CA 1
ATOM 2324 C C . PHE A 1 298 ? -3.936 -12.857 10.844 1.00 98.12 298 PHE A C 1
ATOM 2326 O O . PHE A 1 298 ? -3.051 -13.209 11.614 1.00 98.12 298 PHE A O 1
ATOM 2333 N N . LEU A 1 299 ? -4.958 -12.088 11.241 1.00 97.69 299 LEU A N 1
ATOM 2334 C CA . LEU A 1 299 ? -5.060 -11.550 12.602 1.00 97.69 299 LEU A CA 1
ATOM 2335 C C . LEU A 1 299 ? -4.998 -12.663 13.648 1.00 97.69 299 LEU A C 1
ATOM 2337 O O . LEU A 1 299 ? -4.289 -12.540 14.640 1.00 97.69 299 LEU A O 1
ATOM 2341 N N . ARG A 1 300 ? -5.706 -13.774 13.421 1.00 97.44 300 ARG A N 1
ATOM 2342 C CA . ARG A 1 300 ? -5.700 -14.918 14.342 1.00 97.44 300 ARG A CA 1
ATOM 2343 C C . ARG A 1 300 ? -4.338 -15.595 14.458 1.00 97.44 300 ARG A C 1
ATOM 2345 O O . ARG A 1 300 ? -4.040 -16.114 15.528 1.00 97.44 300 ARG A O 1
ATOM 2352 N N . ARG A 1 301 ? -3.556 -15.625 13.377 1.00 97.56 301 ARG A N 1
ATOM 2353 C CA . ARG A 1 301 ? -2.250 -16.289 13.331 1.00 97.56 301 ARG A CA 1
ATOM 2354 C C . ARG A 1 301 ? -1.122 -15.400 13.846 1.00 97.56 301 ARG A C 1
ATOM 2356 O O . ARG A 1 301 ? -0.306 -15.881 14.617 1.00 97.56 301 ARG A O 1
ATOM 2363 N N . GLU A 1 302 ? -1.096 -14.139 13.429 1.00 97.38 302 GLU A N 1
ATOM 2364 C CA . GLU A 1 302 ? 0.060 -13.252 13.612 1.00 97.38 302 GLU A CA 1
ATOM 2365 C C . GLU A 1 302 ? -0.161 -12.181 14.686 1.00 97.38 302 GLU A C 1
ATOM 2367 O O . GLU A 1 302 ? 0.796 -11.736 15.304 1.00 97.38 302 GLU A O 1
ATOM 2372 N N . VAL A 1 303 ? -1.406 -11.761 14.947 1.00 97.31 303 VAL A N 1
ATOM 2373 C CA . VAL A 1 303 ? -1.681 -10.620 15.844 1.00 97.31 303 VAL A CA 1
ATOM 2374 C C . VAL A 1 303 ? -2.221 -11.073 17.196 1.00 97.31 303 VAL A C 1
ATOM 2376 O O . VAL A 1 303 ? -1.643 -10.766 18.237 1.00 97.31 303 VAL A O 1
ATOM 2379 N N . LEU A 1 304 ? -3.314 -11.839 17.209 1.00 97.31 304 LEU A N 1
ATOM 2380 C CA . LEU A 1 304 ? -4.006 -12.231 18.441 1.00 97.31 304 LEU A CA 1
ATOM 2381 C C . LEU A 1 304 ? -3.161 -13.054 19.433 1.00 97.31 304 LEU A C 1
ATOM 2383 O O . LEU A 1 304 ? -3.404 -12.911 20.631 1.00 97.31 304 LEU A O 1
ATOM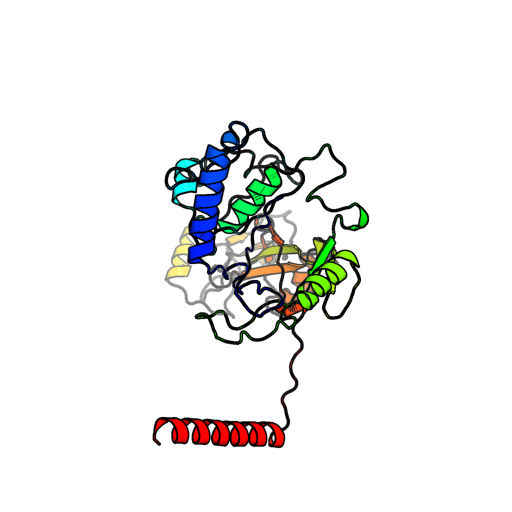 2387 N N . PRO A 1 305 ? -2.166 -13.872 19.023 1.00 97.88 305 PRO A N 1
ATOM 2388 C CA . PRO A 1 305 ? -1.269 -14.528 19.979 1.00 97.88 305 PRO A CA 1
ATOM 2389 C C . PRO A 1 305 ? -0.422 -13.554 20.808 1.00 97.88 305 PRO A C 1
ATOM 2391 O O . PRO A 1 305 ? -0.003 -13.901 21.910 1.00 97.88 305 PRO A O 1
ATOM 2394 N N . HIS A 1 306 ? -0.183 -12.345 20.294 1.00 95.50 306 HIS A N 1
ATOM 2395 C CA . HIS A 1 306 ? 0.610 -11.305 20.952 1.00 95.50 306 HIS A CA 1
ATOM 2396 C C . HIS A 1 306 ? -0.259 -10.186 21.546 1.00 95.50 306 HIS A C 1
ATOM 2398 O O . HIS A 1 306 ? 0.122 -9.579 22.544 1.00 95.50 306 HIS A O 1
ATOM 2404 N N . ALA A 1 307 ? -1.439 -9.933 20.973 1.00 95.88 307 ALA A N 1
ATOM 2405 C CA . ALA A 1 307 ? -2.414 -8.951 21.446 1.00 95.88 307 ALA A CA 1
ATOM 2406 C C . ALA A 1 307 ? -3.848 -9.529 21.375 1.00 95.88 307 ALA A C 1
ATOM 2408 O O . ALA A 1 307 ? -4.559 -9.298 20.394 1.00 95.88 307 ALA A O 1
ATOM 2409 N N . PRO A 1 308 ? -4.294 -10.291 22.395 1.00 96.06 308 PRO A N 1
ATOM 2410 C CA . PRO A 1 308 ? -5.550 -11.056 22.349 1.00 96.06 308 PRO A CA 1
ATOM 2411 C C . PRO A 1 308 ? -6.829 -10.221 22.222 1.00 96.06 308 PRO A C 1
ATOM 2413 O O . PRO A 1 308 ? -7.873 -10.732 21.822 1.00 96.06 308 PRO A O 1
ATOM 2416 N N . ASP A 1 309 ? -6.754 -8.949 22.596 1.00 96.06 309 ASP A N 1
ATOM 2417 C CA . ASP A 1 309 ? -7.834 -7.970 22.571 1.00 96.06 309 ASP A CA 1
ATOM 2418 C C . ASP A 1 309 ? -7.666 -6.933 21.452 1.00 96.06 309 ASP A C 1
ATOM 2420 O O . ASP A 1 309 ? -8.333 -5.901 21.475 1.00 96.06 309 ASP A O 1
ATOM 2424 N N . ALA A 1 310 ? -6.793 -7.196 20.474 1.00 98.00 310 ALA A N 1
ATOM 2425 C CA . ALA A 1 310 ? -6.662 -6.367 19.287 1.00 98.00 310 ALA A CA 1
ATOM 2426 C C . ALA A 1 310 ? -7.823 -6.587 18.304 1.00 98.00 310 ALA A C 1
ATOM 2428 O O . ALA A 1 310 ? -8.355 -7.692 18.160 1.00 98.00 310 ALA A O 1
ATOM 2429 N N . TRP A 1 311 ? -8.179 -5.536 17.570 1.00 98.50 311 TRP A N 1
ATOM 2430 C CA . TRP A 1 311 ? -9.185 -5.577 16.509 1.00 98.50 311 TRP A CA 1
ATOM 2431 C C . TRP A 1 311 ? -8.724 -4.778 15.298 1.00 98.50 311 TRP A C 1
ATOM 2433 O O . TRP A 1 311 ? -7.916 -3.862 15.423 1.00 98.50 311 TRP A O 1
ATOM 2443 N N . TYR A 1 312 ? -9.246 -5.096 14.115 1.00 98.25 312 TYR A N 1
ATOM 2444 C CA . TYR A 1 312 ? -8.988 -4.280 12.930 1.00 98.25 312 TYR A CA 1
ATOM 2445 C C . TYR A 1 312 ? -10.144 -3.316 12.669 1.00 98.25 312 TYR A C 1
ATOM 2447 O O . TYR A 1 312 ? -11.295 -3.593 13.011 1.00 98.25 312 TYR A O 1
ATOM 2455 N N . VAL A 1 313 ? -9.844 -2.185 12.030 1.00 97.94 313 VAL A N 1
ATOM 2456 C CA . VAL A 1 313 ? -10.841 -1.176 11.646 1.00 97.94 313 VAL A CA 1
ATOM 2457 C C . VAL A 1 313 ? -11.294 -1.438 10.203 1.00 97.94 313 VAL A C 1
ATOM 2459 O O . VAL A 1 313 ? -10.500 -1.203 9.288 1.00 97.94 313 VAL A O 1
ATOM 2462 N N . PRO A 1 314 ? -12.537 -1.893 9.940 1.00 96.12 314 PRO A N 1
ATOM 2463 C CA . PRO A 1 314 ? -12.972 -2.257 8.586 1.00 96.12 314 PRO A CA 1
ATOM 2464 C C . PRO A 1 314 ? -12.843 -1.119 7.566 1.00 96.12 314 PRO A C 1
ATOM 2466 O O . PRO A 1 314 ? -12.325 -1.333 6.474 1.00 96.12 314 PRO A O 1
ATOM 2469 N N . ASP A 1 315 ? -13.202 0.102 7.959 1.00 95.69 315 ASP A N 1
ATOM 2470 C CA . ASP A 1 315 ? -13.150 1.285 7.086 1.00 95.69 315 ASP A CA 1
ATOM 2471 C C . ASP A 1 315 ? -11.714 1.752 6.774 1.00 95.69 315 ASP A C 1
ATOM 2473 O O . ASP A 1 315 ? -11.499 2.614 5.923 1.00 95.69 315 ASP A O 1
ATOM 2477 N N . SER A 1 316 ? -10.707 1.195 7.459 1.00 96.00 316 SER A N 1
ATOM 2478 C CA . SER A 1 316 ? -9.292 1.500 7.208 1.00 96.00 316 SER A CA 1
ATOM 2479 C C . SER A 1 316 ? -8.674 0.667 6.086 1.00 96.00 316 SER A C 1
ATOM 2481 O O . SER A 1 316 ? -7.572 0.990 5.635 1.00 96.00 316 SER A O 1
ATOM 2483 N N . VAL A 1 317 ? -9.353 -0.402 5.655 1.00 96.00 317 VAL A N 1
ATOM 2484 C CA . VAL A 1 317 ? -8.802 -1.396 4.731 1.00 96.00 317 VAL A CA 1
ATOM 2485 C C . VAL A 1 317 ? -8.522 -0.742 3.381 1.00 96.00 317 VAL A C 1
ATOM 2487 O O . VAL A 1 317 ? -9.419 -0.229 2.716 1.00 96.00 317 VAL A O 1
ATOM 2490 N N . LYS A 1 318 ? -7.259 -0.783 2.956 1.00 93.25 318 LYS A N 1
ATOM 2491 C CA . LYS A 1 318 ? -6.815 -0.298 1.642 1.00 93.25 318 LYS A CA 1
ATOM 2492 C C . LYS A 1 318 ? -6.029 -1.379 0.929 1.00 93.25 318 LYS A C 1
ATOM 2494 O O . LYS A 1 318 ? -5.316 -2.135 1.573 1.00 93.25 318 LYS A O 1
ATOM 2499 N N . ILE A 1 319 ? -6.109 -1.428 -0.394 1.00 93.19 319 ILE A N 1
ATOM 2500 C CA . ILE A 1 319 ? -5.241 -2.301 -1.188 1.00 93.19 319 ILE A CA 1
ATOM 2501 C C . ILE A 1 319 ? -3.978 -1.522 -1.553 1.00 93.19 319 ILE A C 1
ATOM 2503 O O . ILE A 1 319 ? -4.055 -0.411 -2.078 1.00 93.19 319 ILE A O 1
ATOM 2507 N N . GLY A 1 320 ? -2.824 -2.103 -1.251 1.00 92.44 320 GLY A N 1
ATOM 2508 C CA . GLY A 1 320 ? -1.515 -1.638 -1.688 1.00 92.44 320 GLY A CA 1
ATOM 2509 C C . GLY A 1 320 ? -0.833 -2.686 -2.559 1.00 92.44 320 GLY A C 1
ATOM 2510 O O . GLY A 1 320 ? -1.206 -3.857 -2.542 1.00 92.44 320 GLY A O 1
ATOM 2511 N N . TYR A 1 321 ? 0.170 -2.255 -3.318 1.00 93.50 321 TYR A N 1
ATOM 2512 C CA . TYR A 1 321 ? 1.077 -3.137 -4.045 1.00 93.50 321 TYR A CA 1
ATOM 2513 C C . TYR A 1 321 ? 2.515 -2.740 -3.732 1.00 93.50 321 TYR A C 1
ATOM 2515 O O . TYR A 1 321 ? 2.825 -1.552 -3.640 1.00 93.50 321 TYR A O 1
ATOM 2523 N N . GLU A 1 322 ? 3.388 -3.729 -3.581 1.00 92.81 322 GLU A N 1
ATOM 2524 C CA . GLU A 1 322 ? 4.810 -3.530 -3.325 1.00 92.81 322 GLU A CA 1
ATOM 2525 C C . GLU A 1 322 ? 5.646 -4.545 -4.106 1.00 92.81 322 GLU A C 1
ATOM 2527 O O . GLU A 1 322 ? 5.299 -5.719 -4.236 1.00 92.81 322 GLU A O 1
ATOM 2532 N N . ILE A 1 323 ? 6.779 -4.071 -4.620 1.00 92.31 323 ILE A N 1
ATOM 2533 C CA . ILE A 1 323 ? 7.800 -4.897 -5.257 1.00 92.31 323 ILE A CA 1
ATOM 2534 C C . ILE A 1 323 ? 9.037 -4.836 -4.365 1.00 92.31 323 ILE A C 1
ATOM 2536 O O . ILE A 1 323 ? 9.679 -3.792 -4.273 1.00 92.31 323 ILE A O 1
ATOM 2540 N N . SER A 1 324 ? 9.377 -5.956 -3.726 1.00 89.06 324 SER A N 1
ATOM 2541 C CA . SER A 1 324 ? 10.557 -6.061 -2.866 1.00 89.06 324 SER A CA 1
ATOM 2542 C C . SER A 1 324 ? 11.593 -6.975 -3.506 1.00 89.06 324 SER A C 1
ATOM 2544 O O . SER A 1 324 ? 11.587 -8.190 -3.312 1.00 89.06 324 SER A O 1
ATOM 2546 N N . PHE A 1 325 ? 12.524 -6.378 -4.256 1.00 88.12 325 PHE A N 1
ATOM 2547 C CA . PHE A 1 325 ? 13.639 -7.126 -4.843 1.00 88.12 325 PHE A CA 1
ATOM 2548 C C . PHE A 1 325 ? 14.476 -7.831 -3.776 1.00 88.12 325 PHE A C 1
ATOM 2550 O O . PHE A 1 325 ? 14.914 -8.951 -4.000 1.00 88.12 325 PHE A O 1
ATOM 2557 N N . THR A 1 326 ? 14.651 -7.228 -2.597 1.00 86.44 326 THR A N 1
ATOM 2558 C CA . THR A 1 326 ? 15.359 -7.876 -1.489 1.00 86.44 326 THR A CA 1
ATOM 2559 C C . THR A 1 326 ? 14.633 -9.136 -1.038 1.00 86.44 326 THR A C 1
ATOM 2561 O O . THR A 1 326 ? 15.255 -10.182 -0.961 1.00 86.44 326 THR A O 1
ATOM 2564 N N . ARG A 1 327 ? 13.319 -9.091 -0.789 1.00 87.44 327 ARG A N 1
ATOM 2565 C CA . ARG A 1 327 ? 12.573 -10.292 -0.377 1.00 87.44 327 ARG A CA 1
ATOM 2566 C C . ARG A 1 327 ? 12.710 -11.415 -1.405 1.00 87.44 327 ARG A C 1
ATOM 2568 O O . ARG A 1 327 ? 12.886 -12.570 -1.033 1.00 87.44 327 ARG A O 1
ATOM 2575 N N . ASP A 1 328 ? 12.617 -11.062 -2.683 1.00 88.00 328 ASP A N 1
ATOM 2576 C CA . ASP A 1 328 ? 12.493 -12.054 -3.741 1.00 88.00 328 ASP A CA 1
ATOM 2577 C C . ASP A 1 328 ? 13.856 -12.538 -4.263 1.00 88.00 328 ASP A C 1
ATOM 2579 O O . ASP A 1 328 ? 13.979 -13.712 -4.582 1.00 88.00 328 ASP A O 1
ATOM 2583 N N . PHE A 1 329 ? 14.901 -11.714 -4.317 1.00 90.56 329 PHE A N 1
ATOM 2584 C CA . PHE A 1 329 ? 16.198 -12.083 -4.910 1.00 90.56 329 PHE A CA 1
ATOM 2585 C C . PHE A 1 329 ? 17.352 -12.167 -3.906 1.00 90.56 329 PHE A C 1
ATOM 2587 O O . PHE A 1 329 ? 18.414 -12.689 -4.250 1.00 90.56 329 PHE A O 1
ATOM 2594 N N . TYR A 1 330 ? 17.179 -11.708 -2.661 1.00 85.44 330 TYR A N 1
ATOM 2595 C CA . TYR A 1 330 ? 18.251 -11.791 -1.673 1.00 85.44 330 TYR A CA 1
ATOM 2596 C C . TYR A 1 330 ? 18.573 -13.243 -1.331 1.00 85.44 330 TYR A C 1
ATOM 2598 O O . TYR A 1 330 ? 17.739 -14.005 -0.841 1.00 85.44 330 TYR A O 1
ATOM 2606 N N . LYS A 1 331 ? 19.837 -13.600 -1.537 1.00 77.62 331 LYS A N 1
ATOM 2607 C CA . LYS A 1 331 ? 20.419 -14.841 -1.047 1.00 77.62 331 LYS A CA 1
ATOM 2608 C C . LYS A 1 331 ? 21.283 -14.505 0.164 1.00 77.62 331 LYS A C 1
ATOM 2610 O O . LYS A 1 331 ? 22.271 -13.785 -0.006 1.00 77.62 331 LYS A O 1
ATOM 2615 N N . PRO A 1 332 ? 20.950 -15.003 1.370 1.00 75.94 332 PRO A N 1
ATOM 2616 C CA . PRO A 1 332 ? 21.815 -14.850 2.529 1.00 75.94 332 PRO A CA 1
ATOM 2617 C C . PRO A 1 332 ? 23.204 -15.378 2.184 1.00 75.94 332 PRO A C 1
ATOM 2619 O O . PRO A 1 332 ? 23.355 -16.546 1.820 1.00 75.94 332 PRO A O 1
ATOM 2622 N N . LYS A 1 333 ? 24.220 -14.517 2.262 1.00 71.75 333 LYS A N 1
ATOM 2623 C CA . LYS A 1 333 ? 25.599 -14.973 2.119 1.00 71.75 333 LYS A CA 1
ATOM 2624 C C . LYS A 1 333 ? 25.944 -15.708 3.418 1.00 71.75 333 LYS A C 1
ATOM 2626 O O . LYS A 1 333 ? 25.870 -15.076 4.474 1.00 71.75 333 LYS A O 1
ATOM 2631 N N . PRO A 1 334 ? 26.264 -17.014 3.386 1.00 72.94 334 PRO A N 1
ATOM 2632 C CA . PRO A 1 334 ? 26.740 -17.689 4.583 1.00 72.94 334 PRO A CA 1
ATOM 2633 C C . PRO A 1 334 ? 27.974 -16.942 5.090 1.00 72.94 334 PRO A C 1
ATOM 2635 O O . PRO A 1 334 ? 28.805 -16.493 4.295 1.00 72.94 334 PRO A O 1
ATOM 2638 N N . LEU A 1 335 ? 28.061 -16.759 6.407 1.00 75.31 335 LEU A N 1
ATOM 2639 C CA . LEU A 1 335 ? 29.267 -16.214 7.016 1.00 75.31 335 LEU A CA 1
ATOM 2640 C C . LEU A 1 335 ? 30.423 -17.155 6.659 1.00 75.31 335 LEU A C 1
ATOM 2642 O O . LEU A 1 335 ? 30.308 -18.365 6.863 1.00 75.31 335 LEU A O 1
ATOM 2646 N N . GLY A 1 336 ? 31.494 -16.598 6.087 1.00 72.06 336 GLY A N 1
ATOM 2647 C CA . GLY A 1 336 ? 32.739 -17.340 5.895 1.00 72.06 336 GLY A CA 1
ATOM 2648 C C . GLY A 1 336 ? 33.262 -17.835 7.241 1.00 72.06 336 GLY A C 1
ATOM 2649 O O . GLY A 1 336 ? 32.864 -17.335 8.301 1.00 72.06 336 GLY A O 1
ATOM 2650 N N . THR A 1 337 ? 34.144 -18.827 7.223 1.00 85.06 337 THR A N 1
ATOM 2651 C CA . THR A 1 337 ? 34.780 -19.276 8.468 1.00 85.06 337 THR A CA 1
ATOM 2652 C C . THR A 1 337 ? 35.626 -18.150 9.070 1.00 85.06 337 THR A C 1
ATOM 2654 O O . THR A 1 337 ? 36.019 -17.200 8.385 1.00 85.06 337 THR A O 1
ATOM 2657 N N . LEU A 1 338 ? 35.917 -18.227 10.373 1.00 77.62 338 LEU A N 1
ATOM 2658 C CA . LEU A 1 338 ? 36.763 -17.232 11.039 1.00 77.62 338 LEU A CA 1
ATOM 2659 C C . LEU A 1 338 ? 38.142 -17.143 10.358 1.00 77.62 338 LEU A C 1
ATOM 2661 O O . LEU A 1 338 ? 38.726 -16.066 10.257 1.00 77.62 338 LEU A O 1
ATOM 2665 N N . GLU A 1 339 ? 38.637 -18.277 9.864 1.00 81.75 339 GLU A N 1
ATOM 2666 C CA . GLU A 1 339 ? 39.881 -18.410 9.117 1.00 81.75 339 GLU A CA 1
ATOM 2667 C C . GLU A 1 339 ? 39.835 -17.681 7.767 1.00 81.75 339 GLU A C 1
ATOM 2669 O O . GLU A 1 339 ? 40.780 -16.963 7.443 1.00 81.75 339 GLU A O 1
ATOM 2674 N N . GLU A 1 340 ? 38.742 -17.812 7.009 1.00 80.88 340 GLU A N 1
ATOM 2675 C CA . GLU A 1 340 ? 38.537 -17.112 5.731 1.00 80.88 340 GLU A CA 1
ATOM 2676 C C . GLU A 1 340 ? 38.409 -15.599 5.937 1.00 80.88 340 GLU A C 1
ATOM 2678 O O . GLU A 1 340 ? 39.094 -14.825 5.274 1.00 80.88 340 GLU A O 1
ATOM 2683 N N . ILE A 1 341 ? 37.614 -15.170 6.924 1.00 81.38 341 ILE A N 1
ATOM 2684 C CA . ILE A 1 341 ? 37.452 -13.747 7.260 1.00 81.38 341 ILE A CA 1
ATOM 2685 C C . ILE A 1 341 ? 38.797 -13.139 7.679 1.00 81.38 341 ILE A C 1
ATOM 2687 O O . ILE A 1 341 ? 39.139 -12.028 7.274 1.00 81.38 341 ILE A O 1
ATOM 2691 N N . ARG A 1 342 ? 39.591 -13.868 8.472 1.00 79.19 342 ARG A N 1
ATOM 2692 C CA . ARG A 1 342 ? 40.929 -13.427 8.877 1.00 79.19 342 ARG A CA 1
ATOM 2693 C C . ARG A 1 342 ? 41.882 -13.333 7.685 1.00 79.19 342 ARG A C 1
ATOM 2695 O O . ARG A 1 342 ? 42.678 -12.396 7.637 1.00 79.19 342 ARG A O 1
ATOM 2702 N N . ALA A 1 343 ? 41.826 -14.285 6.755 1.00 82.69 343 ALA A N 1
ATOM 2703 C CA . ALA A 1 343 ? 42.646 -14.258 5.548 1.00 82.69 343 ALA A CA 1
ATOM 2704 C C . ALA A 1 343 ? 42.299 -13.053 4.658 1.00 82.69 343 ALA A C 1
ATOM 2706 O O . ALA A 1 343 ? 43.213 -12.367 4.200 1.00 82.69 343 ALA A O 1
ATOM 2707 N N . ASP A 1 344 ? 41.010 -12.747 4.497 1.00 80.06 344 ASP A N 1
ATOM 2708 C CA . ASP A 1 344 ? 40.535 -11.590 3.730 1.00 80.06 344 ASP A CA 1
ATOM 2709 C C . ASP A 1 344 ? 40.965 -10.257 4.365 1.00 80.06 344 ASP A C 1
ATOM 2711 O O . ASP A 1 344 ? 41.443 -9.368 3.661 1.00 80.06 344 ASP A O 1
ATOM 2715 N N . ILE A 1 345 ? 40.871 -10.119 5.696 1.00 79.38 345 ILE A N 1
ATOM 2716 C CA . ILE A 1 345 ? 41.337 -8.913 6.409 1.00 79.38 345 ILE A CA 1
ATOM 2717 C C . ILE A 1 345 ? 42.839 -8.699 6.187 1.00 79.38 345 ILE A C 1
ATOM 2719 O O . ILE A 1 345 ? 43.254 -7.600 5.831 1.00 79.38 345 ILE A O 1
ATOM 2723 N N . LEU A 1 346 ? 43.650 -9.752 6.334 1.00 80.75 346 LEU A N 1
ATOM 2724 C CA . LEU A 1 346 ? 45.101 -9.665 6.136 1.00 80.75 346 LEU A CA 1
ATOM 2725 C C . LEU A 1 346 ? 45.477 -9.376 4.673 1.00 80.75 346 LEU A C 1
ATOM 2727 O O . LEU A 1 346 ? 46.494 -8.732 4.411 1.00 80.75 346 LEU A O 1
ATOM 2731 N N . ALA A 1 347 ? 44.683 -9.853 3.711 1.00 79.69 347 ALA A N 1
ATOM 2732 C CA . ALA A 1 347 ? 44.873 -9.539 2.298 1.00 79.69 347 ALA A CA 1
ATOM 2733 C C . ALA A 1 347 ? 44.575 -8.057 2.006 1.00 79.69 347 ALA A C 1
ATOM 2735 O O . ALA A 1 347 ? 45.378 -7.397 1.347 1.00 79.69 347 ALA A O 1
ATOM 2736 N N . LEU A 1 348 ? 43.482 -7.522 2.559 1.00 78.00 348 LEU A N 1
ATOM 2737 C CA . LEU A 1 348 ? 43.114 -6.106 2.447 1.00 78.00 348 LEU A CA 1
ATOM 2738 C C . LEU A 1 348 ? 44.124 -5.179 3.138 1.00 78.00 348 LEU A C 1
ATOM 2740 O O . LEU A 1 348 ? 44.448 -4.121 2.599 1.00 78.00 348 LEU A O 1
ATOM 2744 N N . GLU A 1 349 ? 44.660 -5.566 4.299 1.00 74.44 349 GLU A N 1
ATOM 2745 C CA . GLU A 1 349 ? 45.731 -4.821 4.978 1.00 74.44 349 GLU A CA 1
ATOM 2746 C C . GLU A 1 349 ? 46.968 -4.689 4.081 1.00 74.44 349 GLU A C 1
ATOM 2748 O O . GLU A 1 349 ? 47.481 -3.585 3.904 1.00 74.44 349 GLU A O 1
ATOM 2753 N N . ARG A 1 350 ? 47.388 -5.777 3.420 1.00 74.31 350 ARG A N 1
ATOM 2754 C CA . ARG A 1 350 ? 48.521 -5.755 2.477 1.00 74.31 350 ARG A CA 1
ATOM 2755 C C . ARG A 1 350 ? 48.258 -4.903 1.240 1.00 74.31 350 ARG A C 1
ATOM 2757 O O . ARG A 1 350 ? 49.165 -4.224 0.765 1.00 74.31 350 ARG A O 1
ATOM 2764 N N . GLU A 1 351 ? 47.039 -4.935 0.711 1.00 71.56 351 GLU A N 1
ATOM 2765 C CA . GLU A 1 351 ? 46.646 -4.103 -0.431 1.00 71.56 351 GLU A CA 1
ATOM 2766 C C . GLU A 1 351 ? 46.648 -2.609 -0.055 1.00 71.56 351 GLU A C 1
ATOM 2768 O O . GLU A 1 351 ? 47.117 -1.764 -0.818 1.00 71.56 351 GLU A O 1
ATOM 2773 N N . THR A 1 352 ? 46.217 -2.288 1.170 1.00 66.69 352 THR A N 1
ATOM 2774 C CA . THR A 1 352 ? 46.190 -0.917 1.703 1.00 66.69 352 THR A CA 1
ATOM 2775 C C . THR A 1 352 ? 47.595 -0.393 2.024 1.00 66.69 352 THR A C 1
ATOM 2777 O O . THR A 1 352 ? 47.898 0.764 1.729 1.00 66.69 352 THR A O 1
ATOM 2780 N N . GLU A 1 353 ? 48.479 -1.231 2.577 1.00 65.19 353 GLU A N 1
ATOM 2781 C CA . GLU A 1 353 ? 49.897 -0.899 2.783 1.00 65.19 353 GLU A CA 1
ATOM 2782 C C . GLU A 1 353 ? 50.627 -0.668 1.451 1.00 65.19 353 GLU A C 1
ATOM 2784 O O . GLU A 1 353 ? 51.404 0.282 1.332 1.00 65.19 353 GLU A O 1
ATOM 2789 N N . GLY A 1 354 ? 50.323 -1.471 0.424 1.00 61.91 354 GLY A N 1
ATOM 2790 C CA . GLY A 1 354 ? 50.832 -1.276 -0.936 1.00 61.91 354 GLY A CA 1
ATOM 2791 C C . GLY A 1 354 ? 50.421 0.077 -1.527 1.00 61.91 354 GLY A C 1
ATOM 2792 O O . GLY A 1 354 ? 51.275 0.832 -1.991 1.00 61.91 354 GLY A O 1
ATOM 2793 N N . LEU A 1 355 ? 49.140 0.441 -1.417 1.00 56.34 355 LEU A N 1
ATOM 2794 C CA . LEU A 1 355 ? 48.620 1.740 -1.866 1.00 56.34 355 LEU A CA 1
ATOM 2795 C C . LEU A 1 355 ? 49.231 2.930 -1.107 1.00 56.34 355 LEU A C 1
ATOM 2797 O O . LEU A 1 355 ? 49.532 3.957 -1.710 1.00 56.34 355 LEU A O 1
ATOM 2801 N N . LEU A 1 356 ? 49.451 2.808 0.206 1.00 56.25 356 LEU A N 1
ATOM 2802 C CA . LEU A 1 356 ? 50.133 3.841 0.998 1.00 56.25 356 LEU A CA 1
ATOM 2803 C C . LEU A 1 356 ? 51.596 4.016 0.572 1.00 56.25 356 LEU A C 1
ATOM 2805 O O . LEU A 1 356 ? 52.083 5.145 0.521 1.00 56.25 356 LEU A O 1
ATOM 2809 N N . SER A 1 357 ? 52.283 2.926 0.225 1.00 58.78 357 SER A N 1
ATOM 2810 C CA . SER A 1 357 ? 53.665 2.986 -0.259 1.00 58.78 357 SER A CA 1
ATOM 2811 C C . SER A 1 357 ? 53.800 3.642 -1.642 1.00 58.78 357 SER A C 1
ATOM 2813 O O . SER A 1 357 ? 54.782 4.341 -1.873 1.00 58.78 357 SER A O 1
ATOM 2815 N N . GLU A 1 358 ? 52.796 3.515 -2.520 1.00 56.91 358 GLU A N 1
ATOM 2816 C CA . GLU A 1 358 ? 52.748 4.217 -3.816 1.00 56.91 358 GLU A CA 1
ATOM 2817 C C . GLU A 1 358 ? 52.433 5.719 -3.696 1.00 56.91 358 GLU A C 1
ATOM 2819 O O . GLU A 1 358 ? 52.771 6.488 -4.591 1.00 56.91 358 GLU A O 1
ATOM 2824 N N . ILE A 1 359 ? 51.780 6.156 -2.611 1.00 54.81 359 ILE A N 1
ATOM 2825 C CA . ILE A 1 359 ? 51.416 7.570 -2.388 1.00 54.81 359 ILE A CA 1
ATOM 2826 C C . ILE A 1 359 ? 52.539 8.345 -1.682 1.00 54.81 359 ILE A C 1
ATOM 2828 O O . ILE A 1 359 ? 52.667 9.555 -1.869 1.00 54.81 359 ILE A O 1
ATOM 2832 N N . VAL A 1 360 ? 53.320 7.668 -0.837 1.00 59.16 360 VAL A N 1
ATOM 2833 C CA . VAL A 1 360 ? 54.377 8.277 -0.006 1.00 59.16 360 VAL A CA 1
ATOM 2834 C C . VAL A 1 360 ? 55.780 8.106 -0.625 1.00 59.16 360 VAL A C 1
ATOM 2836 O O . VAL A 1 360 ? 56.742 8.674 -0.104 1.00 59.16 360 VAL A O 1
ATOM 2839 N N . GLY A 1 361 ? 55.897 7.354 -1.726 1.00 45.91 361 GLY A N 1
ATOM 2840 C CA . GLY A 1 361 ? 57.131 7.115 -2.490 1.00 45.91 361 GLY A CA 1
ATOM 2841 C C . GLY A 1 361 ? 57.413 8.144 -3.576 1.00 45.91 361 GLY A C 1
ATOM 2842 O O . GLY A 1 361 ? 56.501 8.405 -4.391 1.00 45.91 361 GLY A O 1
#

Radius of gyration: 30.37 Å; chains: 1; bounding box: 87×46×82 Å

InterPro domains:
  IPR002052 DNA methylase, N-6 adenine-specific, conserved site [PS00092] (72-78)
  IPR029063 S-adenosyl-L-methionine-dependent methyltransferase superfamily [G3DSA:3.40.50.150] (46-140)
  IPR029063 S-adenosyl-L-methionine-dependent methyltransferase superfamily [SSF53335] (23-359)
  IPR051537 DNA Adenine N(4)/N(6)-Methyltransferase [PTHR42933] (56-134)

Sequence (361 aa):
MRCIHLSPKPVLNGDGSVKHPGLDNHGMGTVFEELVRHFNEENNEAADNLVGGPEHSTLANDAFPSREFDFMLSNPPYGKSWKSDLERLGGKGDIKDPRFVIEHAADPEYSLITRSSDGQMLFLVNLLSKMKRSTPLGSRKPEHRKGRVQLIDATLWCKPLRKNLGKKNCELADADIQRICDTFLAFEETEQSKIFPNAALGYWKVTVERPLRLGGIDPDRAYTPKEIKALKETAERAEDAPPVIKKIHKKGAVADPLRGLFAATIGGKPVVLEYEPDTDLRDTEQVPLLEDGGIVAFLRREVLPHAPDAWYVPDSVKIGYEISFTRDFYKPKPLGTLEEIRADILALERETEGLLSEIVG

pLDDT: mean 85.53, std 13.59, range [30.73, 98.56]

Organism: NCBI:txid768671